Protein AF-A0A0S2ID92-F1 (afdb_monomer)

Mean predicted aligned error: 5.13 Å

Sequence (181 aa):
VETLFNGTLTVGGRDQESTGFAWWSGNARLINLSGKLLGAHVAHAGLIVFWAGAMNLFEVSHFVPEKPMYEQGLILLPHIATLGYGVGPAG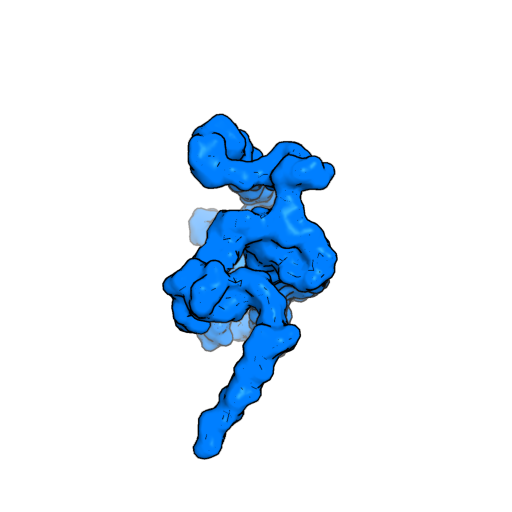EVIDTYPYFVSGVLHLISSAVLGFGGVYHSLIGPETLEESYPFFGYVWKDKNKMTNILGYHLIILGLGAWLLVLKALYYGGVYDTWAPGG

Foldseek 3Di:
DDPPPPPVPDDALQDCVRQVDHPVRRCVSLQQQLLQVLLQVLLVVLVVLQCLLVLLVVCLVQDDQVDDSVVRPDDNVVVVLQLVPQADPPGRRNDCVVSNVSSVVSNVVSVVSNVSSCCSNPPDGRACVPVPVLSGDDPPPPVNVVVVVVVVVVVVVVVVVVSVCSQPPVRHGDDPPPVPD

Solvent-accessible surface area (backbone atoms only — not comparable to full-atom values): 10193 Å² total; per-residue (Å²): 133,82,82,78,74,63,77,87,72,61,63,84,63,74,47,40,91,72,57,76,38,50,80,97,47,44,72,67,61,34,76,85,21,56,21,30,40,47,8,52,53,37,29,51,52,12,52,54,33,30,47,54,6,52,53,32,43,51,47,62,76,69,61,57,88,95,49,65,61,82,82,69,81,54,72,56,61,61,58,48,33,46,54,35,45,34,42,50,72,76,67,43,80,77,44,67,61,59,57,50,51,52,10,52,54,29,37,56,50,13,53,57,30,33,50,53,5,51,39,23,52,72,72,46,57,53,54,28,54,86,88,36,63,91,79,25,82,55,94,83,42,61,68,60,51,52,49,57,50,50,55,52,52,51,53,51,52,51,55,57,47,52,54,53,45,32,45,75,74,61,80,25,51,56,58,91,79,44,91,88,70

Nearest PDB structures (foldseek):
  7oui-assembly1_c  TM=9.925E-01  e=2.022E-20  Arabidopsis thaliana
  5xnl-assembly1_C  TM=9.963E-01  e=8.351E-20  Pisum sativum
  7yq2-assembly1_c  TM=9.985E-01  e=7.992E-19  Thermosynechococcus vestitus BP-1
  7n8o-assembly1_C  TM=9.951E-01  e=9.356E-19  Synechocystis sp. PCC 6803 substr. Kazusa
  5v2c-assembly1_c  TM=9.690E-01  e=7.992E-19  Thermostichus vulcanus

Radius of gyration: 22.88 Å; Cα contacts (8 Å, |Δi|>4): 198; chains: 1; bounding box: 59×40×58 Å

Organism: NCBI:txid51693

Structure (mmCIF, N/CA/C/O backbone):
data_AF-A0A0S2ID92-F1
#
_entry.id   AF-A0A0S2ID92-F1
#
loop_
_atom_site.group_PDB
_atom_site.id
_atom_site.type_symbol
_atom_site.label_atom_id
_atom_site.label_alt_id
_atom_site.label_comp_id
_atom_site.label_asym_id
_atom_site.label_entity_id
_atom_site.label_seq_id
_atom_site.pdbx_PDB_ins_code
_atom_site.Cartn_x
_atom_site.Cartn_y
_atom_site.Cartn_z
_atom_site.occupancy
_atom_site.B_iso_or_equiv
_atom_site.auth_seq_id
_atom_site.auth_comp_id
_atom_site.auth_asym_id
_atom_site.auth_atom_id
_atom_site.pdbx_PDB_model_num
ATOM 1 N N . VAL A 1 1 ? -39.519 -22.421 3.472 1.00 38.78 1 VAL A N 1
ATOM 2 C CA . VAL A 1 1 ? -39.077 -22.964 4.775 1.00 38.78 1 VAL A CA 1
ATOM 3 C C . VAL A 1 1 ? -38.020 -22.010 5.289 1.00 38.78 1 VAL A C 1
ATOM 5 O O . VAL A 1 1 ? -36.913 -22.023 4.771 1.00 38.78 1 VAL A O 1
ATOM 8 N N . GLU A 1 2 ? -38.403 -21.089 6.171 1.00 42.12 2 GLU A N 1
ATOM 9 C CA . GLU A 1 2 ? -37.452 -20.181 6.817 1.00 42.12 2 GLU A CA 1
ATOM 10 C C . GLU A 1 2 ? -36.562 -21.011 7.739 1.00 42.12 2 GLU A C 1
ATOM 12 O O . GLU A 1 2 ? -37.050 -21.777 8.572 1.00 42.12 2 GLU A O 1
ATOM 17 N N . THR A 1 3 ? -35.250 -20.927 7.550 1.00 46.72 3 THR A N 1
ATOM 18 C CA . THR A 1 3 ? -34.302 -21.519 8.487 1.00 46.72 3 THR A CA 1
ATOM 19 C C . THR A 1 3 ? -34.411 -20.746 9.794 1.00 46.72 3 THR A C 1
ATOM 21 O O . THR A 1 3 ? -33.975 -19.598 9.870 1.00 46.72 3 THR A O 1
ATOM 24 N N . LEU A 1 4 ? -35.012 -21.372 10.807 1.00 45.12 4 LEU A N 1
ATOM 25 C CA . LEU A 1 4 ? -34.987 -20.910 12.190 1.00 45.12 4 LEU A CA 1
ATOM 26 C C . LEU A 1 4 ? -33.521 -20.800 12.624 1.00 45.12 4 LEU A C 1
ATOM 28 O O . LEU A 1 4 ? -32.888 -21.798 12.974 1.00 45.12 4 LEU A O 1
ATOM 32 N N . PHE A 1 5 ? -32.965 -19.591 12.563 1.00 57.41 5 PHE A N 1
ATOM 33 C CA . PHE A 1 5 ? -31.714 -19.281 13.236 1.00 57.41 5 PHE A CA 1
ATOM 34 C C . PHE A 1 5 ? -31.952 -19.510 14.727 1.00 57.41 5 PHE A C 1
ATOM 36 O O . PHE A 1 5 ? -32.735 -18.812 15.367 1.00 57.41 5 PHE A O 1
ATOM 43 N N . ASN A 1 6 ? -31.333 -20.557 15.265 1.00 51.56 6 ASN A N 1
ATOM 44 C CA . ASN A 1 6 ? -31.426 -20.883 16.675 1.00 51.56 6 ASN A CA 1
ATOM 45 C C . ASN A 1 6 ? -30.761 -19.756 17.486 1.00 51.56 6 ASN A C 1
ATOM 47 O O . ASN A 1 6 ? -29.535 -19.685 17.563 1.00 51.56 6 ASN A O 1
ATOM 51 N N . GLY A 1 7 ? -31.570 -18.879 18.084 1.00 54.22 7 GLY A N 1
ATOM 52 C CA . GLY A 1 7 ? -31.125 -17.715 18.864 1.00 54.22 7 GLY A CA 1
ATOM 53 C C . GLY A 1 7 ? -30.337 -18.042 20.139 1.00 54.22 7 GLY A C 1
ATOM 54 O O . GLY A 1 7 ? -29.927 -17.136 20.848 1.00 54.22 7 GLY A O 1
ATOM 55 N N . THR A 1 8 ? -30.102 -19.321 20.449 1.00 53.97 8 THR A N 1
ATOM 56 C CA . THR A 1 8 ? -29.185 -19.737 21.527 1.00 53.97 8 THR A CA 1
ATOM 57 C C . THR A 1 8 ? -27.722 -19.844 21.076 1.00 53.97 8 THR A C 1
ATOM 59 O O . THR A 1 8 ? -26.839 -19.963 21.920 1.00 53.97 8 THR A O 1
ATOM 62 N N . LEU A 1 9 ? -27.447 -19.778 19.766 1.00 52.12 9 LEU A N 1
ATOM 63 C CA . LEU A 1 9 ? -26.095 -19.788 19.181 1.00 52.12 9 LEU A CA 1
ATOM 64 C C . LEU A 1 9 ? -25.617 -18.394 18.737 1.00 52.12 9 LEU A C 1
ATOM 66 O O . LEU A 1 9 ? -24.509 -18.266 18.210 1.00 52.12 9 LEU A O 1
ATOM 70 N N . THR A 1 10 ? -26.430 -17.348 18.909 1.00 54.62 10 THR A N 1
ATOM 71 C CA . THR A 1 10 ? -26.042 -15.988 18.530 1.00 54.62 10 THR A CA 1
ATOM 72 C C . THR A 1 10 ? -25.038 -15.440 19.538 1.00 54.62 10 THR A C 1
ATOM 74 O O . THR A 1 10 ? -25.333 -15.181 20.701 1.00 54.62 10 THR A O 1
ATOM 77 N N . VAL A 1 11 ? -23.800 -15.262 19.076 1.00 62.72 11 VAL A N 1
ATOM 78 C CA . VAL A 1 11 ? -22.819 -14.434 19.780 1.00 62.72 11 VAL A CA 1
ATOM 79 C C . VAL A 1 11 ? -23.396 -13.019 19.825 1.00 62.72 11 VAL A C 1
ATOM 81 O O . VAL A 1 11 ? -23.612 -12.419 18.768 1.00 62.72 11 VAL A O 1
ATOM 84 N N . GLY A 1 12 ? -23.674 -12.511 21.030 1.00 74.50 12 GLY A N 1
ATOM 85 C CA . GLY A 1 12 ? -24.229 -11.171 21.226 1.00 74.50 12 GLY A CA 1
ATOM 86 C C . GLY A 1 12 ? -23.424 -10.104 20.478 1.00 74.50 12 GLY A C 1
ATOM 87 O O . GLY A 1 12 ? -22.212 -10.230 20.304 1.00 74.50 12 GLY A O 1
ATOM 88 N N . GLY A 1 13 ? -24.102 -9.069 19.977 1.00 83.69 13 GLY A N 1
ATOM 89 C CA . GLY A 1 13 ? -23.459 -8.002 19.204 1.00 83.69 13 GLY A CA 1
ATOM 90 C C . GLY A 1 13 ? -23.248 -8.319 17.715 1.00 83.69 13 GLY A C 1
ATOM 91 O O . GLY A 1 13 ? -22.586 -7.551 17.016 1.00 83.69 13 GLY A O 1
ATOM 92 N N . ARG A 1 14 ? -23.798 -9.431 17.197 1.00 91.19 14 ARG A N 1
ATOM 93 C CA . ARG A 1 14 ? -23.696 -9.830 15.773 1.00 91.19 14 ARG A CA 1
ATOM 94 C C . ARG A 1 14 ? -25.035 -10.012 15.057 1.00 91.19 14 ARG A C 1
ATOM 96 O O . ARG A 1 14 ? -25.047 -10.407 13.890 1.00 91.19 14 ARG A O 1
ATOM 103 N N . ASP A 1 15 ? -26.142 -9.684 15.702 1.00 92.50 15 ASP A N 1
ATOM 104 C CA . ASP A 1 15 ? -27.487 -9.715 15.126 1.00 92.50 15 ASP A CA 1
ATOM 105 C C . ASP A 1 15 ? -28.136 -8.323 15.174 1.00 92.50 15 ASP A C 1
ATOM 107 O O . ASP A 1 15 ? -27.559 -7.360 15.692 1.00 92.50 15 ASP A O 1
ATOM 111 N N . GLN A 1 16 ? -29.291 -8.181 14.528 1.00 92.88 16 GLN A N 1
ATOM 112 C CA . GLN A 1 16 ? -29.970 -6.891 14.439 1.00 92.88 16 GLN A CA 1
ATOM 113 C C . GLN A 1 16 ? -30.647 -6.532 15.762 1.00 92.88 16 GLN A C 1
ATOM 115 O O . GLN A 1 16 ? -30.651 -5.365 16.146 1.00 92.88 16 GLN A O 1
ATOM 120 N N . GLU A 1 17 ? -31.174 -7.522 16.469 1.00 93.06 17 GLU A N 1
ATOM 121 C CA . GLU A 1 17 ? -31.902 -7.381 17.725 1.00 93.06 17 GLU A CA 1
ATOM 122 C C . GLU A 1 17 ? -31.011 -6.813 18.839 1.00 93.06 17 GLU A C 1
ATOM 124 O O . GLU A 1 17 ? -31.451 -5.953 19.600 1.00 93.06 17 GLU A O 1
ATOM 129 N N . SER A 1 18 ? -29.747 -7.236 18.908 1.00 91.75 18 SER A N 1
ATOM 130 C CA . SER A 1 18 ? -28.779 -6.781 19.913 1.00 91.75 18 SER A CA 1
ATOM 131 C C . SER A 1 18 ? -28.061 -5.481 19.550 1.00 91.75 18 SER A C 1
ATOM 133 O O . SER A 1 18 ? -27.577 -4.789 20.444 1.00 91.75 18 SER A O 1
ATOM 135 N N . THR A 1 19 ? -27.967 -5.133 18.262 1.00 92.94 19 THR A N 1
ATOM 136 C CA . THR A 1 19 ? -27.146 -3.992 17.802 1.00 92.94 19 THR A CA 1
ATOM 137 C C . THR A 1 19 ? -27.929 -2.836 17.196 1.00 92.94 19 THR A C 1
ATOM 139 O O . THR A 1 19 ? -27.390 -1.739 17.073 1.00 92.94 19 THR A O 1
ATOM 142 N N . GLY A 1 20 ? -29.170 -3.070 16.767 1.00 94.94 20 GLY A N 1
ATOM 143 C CA . GLY A 1 20 ? -29.976 -2.114 16.007 1.00 94.94 20 GLY A CA 1
ATOM 144 C C . GLY A 1 20 ? -29.595 -1.983 14.526 1.00 94.94 20 GLY A C 1
ATOM 145 O O . GLY A 1 20 ? -30.261 -1.246 13.801 1.00 94.94 20 GLY A O 1
ATOM 146 N N . PHE A 1 21 ? -28.568 -2.696 14.045 1.00 95.06 21 PHE A N 1
ATOM 147 C CA . PHE A 1 21 ? -28.118 -2.636 12.650 1.00 95.06 21 PHE A CA 1
ATOM 148 C C . PHE A 1 21 ? -28.471 -3.913 11.889 1.00 95.06 21 PHE A C 1
ATOM 150 O O . PHE A 1 21 ? -28.112 -5.016 12.305 1.00 95.06 21 PHE A O 1
ATOM 157 N N . ALA A 1 22 ? -29.135 -3.767 10.742 1.00 96.25 22 ALA A N 1
ATOM 158 C CA . ALA A 1 22 ? -29.402 -4.867 9.817 1.00 96.25 22 ALA A CA 1
ATOM 159 C C . ALA A 1 22 ? -28.110 -5.372 9.145 1.00 96.25 22 ALA A C 1
ATOM 161 O O . ALA A 1 22 ? -27.073 -4.711 9.166 1.00 96.25 22 ALA A O 1
ATOM 162 N N . TRP A 1 23 ? -28.159 -6.548 8.515 1.00 95.50 23 TRP A N 1
ATOM 163 C CA . TRP A 1 23 ? -26.969 -7.207 7.953 1.00 95.50 23 TRP A CA 1
ATOM 164 C C . TRP A 1 23 ? -26.230 -6.368 6.893 1.00 95.50 23 TRP A C 1
ATOM 166 O O . TRP A 1 23 ? -25.002 -6.359 6.869 1.00 95.50 23 TRP A O 1
ATOM 176 N N . TRP A 1 24 ? -26.954 -5.610 6.061 1.00 95.69 24 TRP A N 1
ATOM 177 C CA . TRP A 1 24 ? -26.380 -4.753 5.014 1.00 95.69 24 TRP A CA 1
ATOM 178 C C . TRP A 1 24 ? -25.644 -3.523 5.575 1.00 95.69 24 TRP A C 1
ATOM 180 O O . TRP A 1 24 ? -24.836 -2.919 4.876 1.00 95.69 24 TRP A O 1
ATOM 190 N N . SER A 1 25 ? -25.883 -3.170 6.844 1.00 97.12 25 SER A N 1
ATOM 191 C CA . SER A 1 25 ? -25.119 -2.179 7.618 1.00 97.12 25 SER A CA 1
ATOM 192 C C . SER A 1 25 ? -24.310 -2.838 8.742 1.00 97.12 25 SER A C 1
ATOM 194 O O . SER A 1 25 ? -23.932 -2.185 9.712 1.00 97.12 25 SER A O 1
ATOM 196 N N . GLY A 1 26 ? -23.993 -4.131 8.611 1.00 96.25 26 GLY A N 1
ATOM 197 C CA . GLY A 1 26 ? -23.369 -4.931 9.667 1.00 96.25 26 GLY A CA 1
ATOM 198 C C . GLY A 1 26 ? -22.03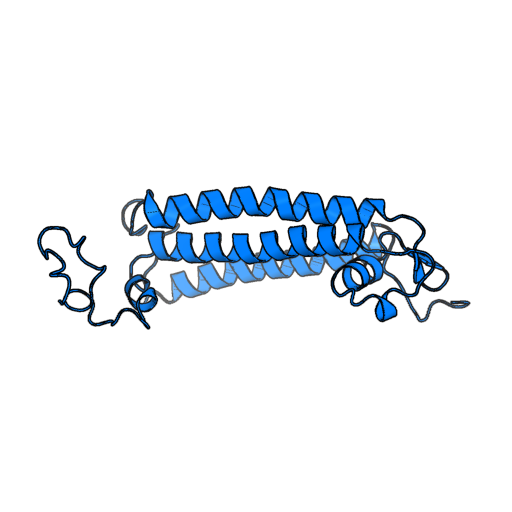8 -4.378 10.187 1.00 96.25 26 GLY A C 1
ATOM 199 O O . GLY A 1 26 ? -21.744 -4.528 11.368 1.00 96.25 26 GLY A O 1
ATOM 200 N N . ASN A 1 27 ? -21.267 -3.664 9.361 1.00 97.62 27 ASN A N 1
ATOM 201 C CA . ASN A 1 27 ? -20.014 -3.036 9.800 1.00 97.62 27 ASN A CA 1
ATOM 202 C C . ASN A 1 27 ? -20.231 -1.900 10.816 1.00 97.62 27 ASN A C 1
ATOM 204 O O . ASN A 1 27 ? -19.334 -1.623 11.609 1.00 97.62 27 ASN A O 1
ATOM 208 N N . ALA A 1 28 ? -21.418 -1.284 10.867 1.00 97.31 28 ALA A N 1
ATOM 209 C CA . ALA A 1 28 ? -21.747 -0.282 11.885 1.00 97.31 28 ALA A CA 1
ATOM 210 C C . ALA A 1 28 ? -21.761 -0.873 13.308 1.00 97.31 28 ALA A C 1
ATOM 212 O O . ALA A 1 28 ? -21.548 -0.158 14.286 1.00 97.31 28 ALA A O 1
ATOM 213 N N . ARG A 1 29 ? -21.902 -2.198 13.439 1.00 97.25 29 ARG A N 1
ATOM 214 C CA . ARG A 1 29 ? -21.788 -2.913 14.721 1.00 97.25 29 ARG A CA 1
ATOM 215 C C . ARG A 1 29 ? -20.378 -2.828 15.322 1.00 97.25 29 ARG A C 1
ATOM 217 O O . ARG A 1 29 ? -20.213 -3.041 16.516 1.00 97.25 29 ARG A O 1
ATOM 224 N N . LEU A 1 30 ? -19.364 -2.490 14.518 1.00 96.88 30 LEU A N 1
ATOM 225 C CA . LEU A 1 30 ? -17.964 -2.406 14.944 1.00 96.88 30 LEU A CA 1
ATOM 226 C C . LEU A 1 30 ? -17.574 -1.048 15.543 1.00 96.88 30 LEU A C 1
ATOM 228 O O . LEU A 1 30 ? -16.448 -0.916 16.014 1.00 96.88 30 LEU A O 1
ATOM 232 N N . ILE A 1 31 ? -18.465 -0.045 15.541 1.00 96.88 31 ILE A N 1
ATOM 233 C CA . ILE A 1 31 ? -18.134 1.335 15.948 1.00 96.88 31 ILE A CA 1
ATOM 234 C C . ILE A 1 31 ? -17.458 1.380 17.325 1.00 96.88 31 ILE A C 1
ATOM 236 O O . ILE A 1 31 ? -16.486 2.106 17.491 1.00 96.88 31 ILE A O 1
ATOM 240 N N . ASN A 1 32 ? -17.927 0.589 18.293 1.00 96.19 32 ASN A N 1
ATOM 241 C CA . ASN A 1 32 ? -17.374 0.570 19.653 1.00 96.19 32 ASN A CA 1
ATOM 242 C C . ASN A 1 32 ? -16.535 -0.685 19.957 1.00 96.19 32 ASN A C 1
ATOM 244 O O . ASN A 1 32 ? -16.284 -0.981 21.119 1.00 96.19 32 ASN A O 1
ATOM 248 N N . LEU A 1 33 ? -16.114 -1.433 18.931 1.00 96.69 33 LEU A N 1
ATOM 249 C CA . LEU A 1 33 ? -15.287 -2.637 19.065 1.00 96.69 33 LEU A CA 1
ATOM 250 C C . LEU A 1 33 ? -13.901 -2.361 18.478 1.00 96.69 33 LEU A C 1
ATOM 252 O O . LEU A 1 33 ? -13.581 -2.804 17.373 1.00 96.69 33 LEU A O 1
ATOM 256 N N . SER A 1 34 ? -13.093 -1.577 19.197 1.00 97.44 34 SER A N 1
ATOM 257 C CA . SER A 1 34 ? -11.819 -1.033 18.705 1.00 97.44 34 SER A CA 1
ATOM 258 C C . SER A 1 34 ? -10.834 -2.105 18.224 1.00 97.44 34 SER A C 1
ATOM 260 O O . SER A 1 34 ? -10.155 -1.889 17.219 1.00 97.44 34 SER A O 1
ATOM 262 N N . GLY A 1 35 ? -10.802 -3.283 18.854 1.00 97.31 35 GLY A N 1
ATOM 263 C CA . GLY A 1 35 ? -9.954 -4.407 18.446 1.00 97.31 35 GLY A CA 1
ATOM 264 C C . GLY A 1 35 ? -10.429 -5.073 17.153 1.00 97.31 35 GLY A C 1
ATOM 265 O O . GLY A 1 35 ? -9.642 -5.265 16.223 1.00 97.31 35 GLY A O 1
ATOM 266 N N . LYS A 1 36 ? -11.736 -5.339 17.029 1.00 97.50 36 LYS A N 1
ATOM 267 C CA . LYS A 1 36 ? -12.298 -5.899 15.786 1.00 97.50 36 LYS A CA 1
ATOM 268 C C . LYS A 1 36 ? -12.230 -4.916 14.626 1.00 97.50 36 LYS A C 1
ATOM 270 O O . LYS A 1 36 ? -11.954 -5.324 13.496 1.00 97.50 36 LYS A O 1
ATOM 275 N N . LEU A 1 37 ? -12.468 -3.634 14.903 1.00 98.12 37 LEU A N 1
ATOM 276 C CA . LEU A 1 37 ? -12.383 -2.568 13.916 1.00 98.12 37 LEU A CA 1
ATOM 277 C C . LEU A 1 37 ? -10.939 -2.380 13.440 1.00 98.12 37 LEU A C 1
ATOM 279 O O . LEU A 1 37 ? -10.729 -2.231 12.239 1.00 98.12 37 LEU A O 1
ATOM 283 N N . LEU A 1 38 ? -9.945 -2.465 14.333 1.00 98.31 38 LEU A N 1
ATOM 284 C CA . LEU A 1 38 ? -8.530 -2.532 13.952 1.00 98.31 38 LEU A CA 1
ATOM 285 C C . LEU A 1 38 ? -8.278 -3.705 12.997 1.00 98.31 38 LEU A C 1
ATOM 287 O O . LEU A 1 38 ? -7.710 -3.502 11.926 1.00 98.31 38 LEU A O 1
ATOM 291 N N . GLY A 1 39 ? -8.750 -4.908 13.340 1.00 98.31 39 GLY A N 1
ATOM 292 C CA . GLY A 1 39 ? -8.616 -6.083 12.476 1.00 98.31 39 GLY A CA 1
ATOM 293 C C . GLY A 1 39 ? -9.220 -5.878 11.086 1.00 98.31 39 GLY A C 1
ATOM 294 O O . GLY A 1 39 ? -8.566 -6.169 10.086 1.00 98.31 39 GLY A O 1
ATOM 295 N N . ALA A 1 40 ? -10.412 -5.278 11.006 1.00 98.50 40 ALA A N 1
ATOM 296 C CA . ALA A 1 40 ? -11.060 -4.964 9.734 1.00 98.50 40 ALA A CA 1
ATOM 297 C C . ALA A 1 40 ? -10.225 -3.993 8.876 1.00 98.50 40 ALA A C 1
ATOM 299 O O . ALA A 1 40 ? -10.047 -4.230 7.682 1.00 98.50 40 ALA A O 1
ATOM 300 N N . HIS A 1 41 ? -9.664 -2.936 9.475 1.00 98.75 41 HIS A N 1
ATOM 301 C CA . HIS A 1 41 ? -8.809 -1.980 8.761 1.00 98.75 41 HIS A CA 1
ATOM 302 C C . HIS A 1 41 ? -7.498 -2.615 8.286 1.00 98.75 41 HIS A C 1
ATOM 304 O O . HIS A 1 41 ? -7.091 -2.401 7.145 1.00 98.75 41 HIS A O 1
ATOM 310 N N . VAL A 1 42 ? -6.850 -3.420 9.132 1.00 98.75 42 VAL A N 1
ATOM 311 C CA . VAL A 1 42 ? -5.584 -4.087 8.792 1.00 98.75 42 VAL A CA 1
ATOM 312 C C . VAL A 1 42 ? -5.801 -5.156 7.714 1.00 98.75 42 VAL A C 1
ATOM 314 O O . VAL A 1 42 ? -5.026 -5.224 6.762 1.00 98.75 42 VAL A O 1
ATOM 317 N N . ALA A 1 43 ? -6.888 -5.931 7.791 1.00 98.62 43 ALA A N 1
ATOM 318 C CA . ALA A 1 43 ? -7.262 -6.886 6.747 1.00 98.62 43 ALA A CA 1
ATOM 319 C C . ALA A 1 43 ? -7.552 -6.178 5.415 1.00 98.62 43 ALA A C 1
ATOM 321 O O . ALA A 1 43 ? -7.086 -6.619 4.366 1.00 98.62 43 ALA A O 1
ATOM 322 N N . HIS A 1 44 ? -8.268 -5.051 5.452 1.00 98.81 44 HIS A N 1
ATOM 323 C CA . HIS A 1 44 ? -8.543 -4.250 4.261 1.00 98.81 44 HIS A CA 1
ATOM 324 C C . HIS A 1 44 ? -7.262 -3.671 3.642 1.00 98.81 44 HIS A C 1
ATOM 326 O O . HIS A 1 44 ? -7.083 -3.743 2.428 1.00 98.81 44 HIS A O 1
ATOM 332 N N . ALA A 1 45 ? -6.326 -3.173 4.457 1.00 98.75 45 ALA A N 1
ATOM 333 C CA . ALA A 1 45 ? -5.001 -2.780 3.978 1.00 98.75 45 ALA A CA 1
ATOM 334 C C . ALA A 1 45 ? -4.261 -3.966 3.330 1.00 98.75 45 ALA A C 1
ATOM 336 O O . ALA A 1 45 ? -3.652 -3.810 2.273 1.00 98.75 45 ALA A O 1
ATOM 337 N N . GLY A 1 46 ? -4.387 -5.166 3.907 1.00 98.69 46 GLY A N 1
ATOM 338 C CA . GLY A 1 46 ? -3.904 -6.408 3.307 1.00 98.69 46 GLY A CA 1
ATOM 339 C C . GLY A 1 46 ? -4.477 -6.664 1.912 1.00 98.69 46 GLY A C 1
ATOM 340 O O . GLY A 1 46 ? -3.714 -6.994 1.012 1.00 98.69 46 GLY A O 1
ATOM 341 N N . LEU A 1 47 ? -5.777 -6.440 1.688 1.00 98.81 47 LEU A N 1
ATOM 342 C CA . LEU A 1 47 ? -6.402 -6.585 0.363 1.00 98.81 47 LEU A CA 1
ATOM 343 C C . LEU A 1 47 ? -5.850 -5.590 -0.666 1.00 98.81 47 LEU A C 1
ATOM 345 O O . LEU A 1 47 ? -5.607 -5.975 -1.808 1.00 98.81 47 LEU A O 1
ATOM 349 N N . ILE A 1 48 ? -5.615 -4.335 -0.270 1.00 98.81 48 ILE A N 1
ATOM 350 C CA . ILE A 1 48 ? -5.021 -3.312 -1.150 1.00 98.81 48 ILE A CA 1
ATOM 351 C C . ILE A 1 48 ? -3.613 -3.741 -1.578 1.00 98.81 48 ILE A C 1
ATOM 353 O O . ILE A 1 48 ? -3.283 -3.731 -2.764 1.00 98.81 48 ILE A O 1
ATOM 357 N N . VAL A 1 49 ? -2.787 -4.154 -0.615 1.00 98.81 49 VAL A N 1
ATOM 358 C CA . VAL A 1 49 ? -1.400 -4.569 -0.867 1.00 98.81 49 VAL A CA 1
ATOM 359 C C . VAL A 1 49 ? -1.346 -5.891 -1.645 1.00 98.81 49 VAL A C 1
ATOM 361 O O . VAL A 1 49 ? -0.495 -6.053 -2.520 1.00 98.81 49 VAL A O 1
ATOM 364 N N . PHE A 1 50 ? -2.283 -6.810 -1.392 1.00 98.81 50 PHE A N 1
ATOM 365 C CA . PHE A 1 50 ? -2.446 -8.042 -2.166 1.00 98.81 50 PHE A CA 1
ATOM 366 C C . PHE A 1 50 ? -2.763 -7.728 -3.625 1.00 98.81 50 PHE A C 1
ATOM 368 O O . PHE A 1 50 ? -2.102 -8.258 -4.514 1.00 98.81 50 PHE A O 1
ATOM 375 N N . TRP A 1 51 ? -3.731 -6.840 -3.873 1.00 98.81 51 TRP A N 1
ATOM 376 C CA . TRP A 1 51 ? -4.079 -6.414 -5.225 1.00 98.81 51 TRP A CA 1
ATOM 377 C C . TRP A 1 51 ? -2.880 -5.779 -5.931 1.00 98.81 51 TRP A C 1
ATOM 379 O O . TRP A 1 51 ? -2.573 -6.175 -7.051 1.00 98.81 51 TRP A O 1
ATOM 389 N N . ALA A 1 52 ? -2.150 -4.878 -5.264 1.00 98.81 52 ALA A N 1
ATOM 390 C CA . ALA A 1 52 ? -0.962 -4.249 -5.839 1.00 98.81 52 ALA A CA 1
ATOM 391 C C . ALA A 1 52 ? 0.101 -5.286 -6.243 1.00 98.81 52 ALA A C 1
ATOM 393 O O . ALA A 1 52 ? 0.652 -5.204 -7.336 1.00 98.81 52 ALA A O 1
ATOM 394 N N . GLY A 1 53 ? 0.361 -6.292 -5.402 1.00 98.75 53 GLY A N 1
ATOM 395 C CA . GLY A 1 53 ? 1.313 -7.362 -5.711 1.00 98.75 53 GLY A CA 1
ATOM 396 C C . GLY A 1 53 ? 0.833 -8.304 -6.817 1.00 98.75 53 GLY A C 1
ATOM 397 O O . GLY A 1 53 ? 1.553 -8.539 -7.787 1.00 98.75 53 GLY A O 1
ATOM 398 N N . ALA A 1 54 ? -0.389 -8.823 -6.695 1.00 98.81 54 ALA A N 1
ATOM 399 C CA . ALA A 1 54 ? -0.958 -9.788 -7.633 1.00 98.81 54 ALA A CA 1
ATOM 400 C C . ALA A 1 54 ? -1.182 -9.180 -9.023 1.00 98.81 54 ALA A C 1
ATOM 402 O O . ALA A 1 54 ? -0.797 -9.787 -10.021 1.00 98.81 54 ALA A O 1
ATOM 403 N N . MET A 1 55 ? -1.752 -7.974 -9.093 1.00 98.88 55 MET A N 1
ATOM 404 C CA . MET A 1 55 ? -1.981 -7.274 -10.355 1.00 98.88 55 MET A CA 1
ATOM 405 C C . MET A 1 55 ? -0.655 -6.871 -11.011 1.00 98.88 55 MET A C 1
ATOM 407 O O . MET A 1 55 ? -0.520 -6.998 -12.222 1.00 98.88 55 MET A O 1
ATOM 411 N N . ASN A 1 56 ? 0.358 -6.474 -10.232 1.00 98.81 56 ASN A N 1
ATOM 412 C CA . ASN A 1 56 ? 1.676 -6.157 -10.785 1.00 98.81 56 ASN A CA 1
ATOM 413 C C . ASN A 1 56 ? 2.342 -7.405 -11.388 1.00 98.81 56 ASN A C 1
ATOM 415 O O . ASN A 1 56 ? 2.815 -7.367 -12.517 1.00 98.81 56 ASN A O 1
ATOM 419 N N . LEU A 1 57 ? 2.325 -8.546 -10.689 1.00 98.81 57 LEU A N 1
ATOM 420 C CA . LEU A 1 57 ? 2.848 -9.801 -11.247 1.00 98.81 57 LEU A CA 1
ATOM 421 C C . LEU A 1 57 ? 2.048 -10.276 -12.468 1.00 98.81 57 LEU A C 1
ATOM 423 O O . LEU A 1 57 ? 2.638 -10.795 -13.417 1.00 98.81 57 LEU A O 1
ATOM 427 N N . PHE A 1 58 ? 0.729 -10.066 -12.471 1.00 98.81 58 PHE A N 1
ATOM 428 C CA . PHE A 1 58 ? -0.104 -10.306 -13.645 1.00 98.81 58 PHE A CA 1
ATOM 429 C C . PHE A 1 58 ? 0.364 -9.460 -14.835 1.00 98.81 58 PHE A C 1
ATOM 431 O O . PHE A 1 58 ? 0.616 -10.023 -15.899 1.00 98.81 58 PHE A O 1
ATOM 438 N N . GLU A 1 59 ? 0.555 -8.152 -14.655 1.00 98.75 59 GLU A N 1
ATOM 439 C CA . GLU A 1 59 ? 1.073 -7.270 -15.706 1.00 98.75 59 GLU A CA 1
ATOM 440 C C . GLU A 1 59 ? 2.462 -7.707 -16.187 1.00 98.75 59 GLU A C 1
ATOM 442 O O . GLU A 1 59 ? 2.657 -7.848 -17.390 1.00 98.75 59 GLU A O 1
ATOM 447 N N . VAL A 1 60 ? 3.396 -8.025 -15.279 1.00 98.50 60 VAL A N 1
ATOM 448 C CA . VAL A 1 60 ? 4.734 -8.537 -15.639 1.00 98.50 60 VAL A CA 1
ATOM 449 C C . VAL A 1 60 ? 4.639 -9.805 -16.494 1.00 98.50 60 VAL A C 1
ATOM 451 O O . VAL A 1 60 ? 5.351 -9.926 -17.484 1.00 98.50 60 VAL A O 1
ATOM 454 N N . SER A 1 61 ? 3.754 -10.744 -16.145 1.00 98.38 61 SER A N 1
ATOM 455 C CA . SER A 1 61 ? 3.587 -11.999 -16.899 1.00 98.38 61 SER A CA 1
ATOM 456 C C . SER A 1 61 ? 2.951 -11.843 -18.284 1.00 98.38 61 SER A C 1
ATOM 458 O O . SER A 1 61 ? 3.119 -12.729 -19.119 1.00 98.38 61 SER A O 1
ATOM 460 N N . HIS A 1 62 ? 2.232 -10.746 -18.532 1.00 98.44 62 HIS A N 1
ATOM 461 C CA . HIS A 1 62 ? 1.588 -10.457 -19.819 1.00 98.44 62 HIS A CA 1
ATOM 462 C C . HIS A 1 62 ? 2.329 -9.378 -20.618 1.00 98.44 62 HIS A C 1
ATOM 464 O O . HIS A 1 62 ? 1.903 -9.035 -21.720 1.00 98.44 62 HIS A O 1
ATOM 470 N N . PHE A 1 63 ? 3.421 -8.839 -20.072 1.00 98.44 63 PHE A N 1
ATOM 471 C CA . PHE A 1 63 ? 4.177 -7.769 -20.694 1.00 98.44 63 PHE A CA 1
ATOM 472 C C . PHE A 1 63 ? 4.961 -8.270 -21.912 1.00 98.44 63 PHE A C 1
ATOM 474 O O . PHE A 1 63 ? 5.734 -9.224 -21.832 1.00 98.44 63 PHE A O 1
ATOM 481 N N . VAL A 1 64 ? 4.774 -7.582 -23.034 1.00 97.88 64 VAL A N 1
ATOM 482 C CA . VAL A 1 64 ? 5.494 -7.769 -24.295 1.00 97.88 64 VAL A CA 1
ATOM 483 C C . VAL A 1 64 ? 6.412 -6.555 -24.496 1.00 97.88 64 VAL A C 1
ATOM 485 O O . VAL A 1 64 ? 5.897 -5.468 -24.782 1.00 97.88 64 VAL A O 1
ATOM 488 N N . PRO A 1 65 ? 7.744 -6.698 -24.336 1.00 92.81 65 PRO A N 1
ATOM 489 C CA . PRO A 1 65 ? 8.689 -5.578 -24.397 1.00 92.81 65 PRO A CA 1
ATOM 490 C C . PRO A 1 65 ? 8.714 -4.841 -25.738 1.00 92.81 65 PRO A C 1
ATOM 492 O O . PRO A 1 65 ? 9.002 -3.650 -25.780 1.00 92.81 65 PRO A O 1
ATOM 495 N N . GLU A 1 66 ? 8.378 -5.521 -26.835 1.00 94.12 66 GLU A N 1
ATOM 496 C CA . GLU A 1 66 ? 8.387 -4.949 -28.185 1.00 94.12 66 GLU A CA 1
ATOM 497 C C . GLU A 1 66 ? 7.206 -4.000 -28.450 1.00 94.12 66 GLU A C 1
ATOM 499 O O . GLU A 1 66 ? 7.136 -3.384 -29.515 1.00 94.12 66 GLU A O 1
ATOM 504 N N . LYS A 1 67 ? 6.254 -3.893 -27.513 1.00 96.69 67 LYS A N 1
ATOM 505 C CA . LYS A 1 67 ? 5.079 -3.022 -27.623 1.00 96.69 67 LYS A CA 1
ATOM 506 C C . LYS A 1 67 ? 5.117 -1.904 -26.582 1.00 96.69 67 LYS A C 1
ATOM 508 O O . LYS A 1 67 ? 5.499 -2.148 -25.437 1.00 96.69 67 LYS A O 1
ATOM 513 N N . PRO A 1 68 ? 4.617 -0.698 -26.904 1.00 96.81 68 PRO A N 1
ATOM 514 C CA . PRO A 1 68 ? 4.435 0.345 -25.901 1.00 96.81 68 PRO A CA 1
ATOM 515 C C . PRO A 1 68 ? 3.532 -0.121 -24.747 1.00 96.81 68 PRO A C 1
ATOM 517 O O . PRO A 1 68 ? 2.553 -0.839 -24.961 1.00 96.81 68 PRO A O 1
ATOM 520 N N . MET A 1 69 ? 3.825 0.307 -23.513 1.00 97.69 69 MET A N 1
ATOM 521 C CA . MET A 1 69 ? 3.051 -0.106 -22.328 1.00 97.69 69 MET A CA 1
ATOM 522 C C . MET A 1 69 ? 1.560 0.260 -22.426 1.00 97.69 69 MET A C 1
ATOM 524 O O . MET A 1 69 ? 0.697 -0.507 -22.000 1.00 97.69 69 MET A O 1
ATOM 528 N N . TYR A 1 70 ? 1.246 1.422 -23.007 1.00 97.12 70 TYR A N 1
ATOM 529 C CA . TYR A 1 70 ? -0.125 1.931 -23.097 1.00 97.12 70 TYR A CA 1
ATOM 530 C C . TYR A 1 70 ? -1.024 1.124 -24.050 1.00 97.12 70 TYR A C 1
ATOM 532 O O . TYR A 1 70 ? -2.244 1.236 -23.966 1.00 97.12 70 TYR A O 1
ATOM 540 N N . GLU A 1 71 ? -0.460 0.287 -24.927 1.00 98.25 71 GLU A N 1
ATOM 541 C CA . GLU A 1 71 ? -1.230 -0.584 -25.831 1.00 98.25 71 GLU A CA 1
ATOM 542 C C . GLU A 1 71 ? -1.601 -1.932 -25.195 1.00 98.25 71 GLU A C 1
ATOM 544 O O . GLU A 1 71 ? -2.338 -2.721 -25.785 1.00 98.25 71 GLU A O 1
ATOM 549 N N . GLN A 1 72 ? -1.084 -2.217 -23.998 1.00 98.12 72 GLN A N 1
ATOM 550 C CA . GLN A 1 72 ? -1.162 -3.535 -23.361 1.00 98.12 72 GLN A CA 1
ATOM 551 C C . GLN A 1 72 ? -2.115 -3.570 -22.155 1.00 98.12 72 GLN A C 1
ATOM 553 O O . GLN A 1 72 ? -2.219 -4.589 -21.478 1.00 98.12 72 GLN A O 1
ATOM 558 N N . GLY A 1 73 ? -2.824 -2.467 -21.880 1.00 97.88 73 GLY A N 1
ATOM 559 C CA . GLY A 1 73 ? -3.758 -2.373 -20.752 1.00 97.88 73 GLY A CA 1
ATOM 560 C C . GLY A 1 73 ? -3.075 -2.361 -19.380 1.00 97.88 73 GLY A C 1
ATOM 561 O O . GLY A 1 73 ? -3.684 -2.767 -18.394 1.00 97.88 73 GLY A O 1
ATOM 562 N N . LEU A 1 74 ? -1.816 -1.920 -19.324 1.00 98.38 74 LEU A N 1
ATOM 563 C CA . LEU A 1 74 ? -1.013 -1.875 -18.102 1.00 98.38 74 LEU A CA 1
ATOM 564 C C . LEU A 1 74 ? -1.304 -0.588 -17.338 1.00 98.38 74 LEU A C 1
ATOM 566 O O . LEU A 1 74 ? -1.282 0.501 -17.919 1.00 98.38 74 LEU A O 1
ATOM 570 N N . ILE A 1 75 ? -1.530 -0.703 -16.035 1.00 98.44 75 ILE A N 1
ATOM 571 C CA . ILE A 1 75 ? -1.753 0.445 -15.156 1.00 98.44 75 ILE A CA 1
ATOM 572 C C . ILE A 1 75 ? -0.717 0.526 -14.041 1.00 98.44 75 ILE A C 1
ATOM 574 O O . ILE A 1 75 ? -0.434 1.631 -13.594 1.00 98.44 75 ILE A O 1
ATOM 578 N N . LEU A 1 76 ? -0.105 -0.577 -13.605 1.00 98.69 76 LEU A N 1
ATOM 579 C CA . LEU A 1 76 ? 0.883 -0.570 -12.522 1.00 98.69 76 LEU A CA 1
ATOM 580 C C . LEU A 1 76 ? 2.314 -0.408 -13.031 1.00 98.69 76 LEU A C 1
ATOM 582 O O . LEU A 1 76 ? 3.053 0.412 -12.478 1.00 98.69 76 LEU A O 1
ATOM 586 N N . LEU A 1 77 ? 2.704 -1.106 -14.100 1.00 98.50 77 LEU A N 1
ATOM 587 C CA . LEU A 1 77 ? 4.050 -0.972 -14.673 1.00 98.50 77 LEU A CA 1
ATOM 588 C C . LEU A 1 77 ? 4.396 0.474 -15.062 1.00 98.50 77 LEU A C 1
ATOM 590 O O . LEU A 1 77 ? 5.486 0.917 -14.690 1.00 98.50 77 LEU A O 1
ATOM 594 N N . PRO A 1 78 ? 3.490 1.269 -15.674 1.00 98.44 78 PRO A N 1
ATOM 595 C CA . PRO A 1 78 ? 3.760 2.682 -15.939 1.00 98.44 78 PRO A CA 1
ATOM 596 C C . PRO A 1 78 ? 4.064 3.511 -14.679 1.00 98.44 78 PRO A C 1
ATOM 598 O O . PRO A 1 78 ? 4.906 4.410 -14.722 1.00 98.44 78 PRO A O 1
ATOM 601 N N . HIS A 1 79 ? 3.437 3.208 -13.534 1.00 98.69 79 HIS A N 1
ATOM 602 C CA . HIS A 1 79 ? 3.734 3.909 -12.278 1.00 98.69 79 HIS A CA 1
ATOM 603 C C . HIS A 1 79 ? 5.144 3.583 -11.776 1.00 98.69 79 HIS A C 1
ATOM 605 O O . HIS A 1 79 ? 5.858 4.478 -11.325 1.00 98.69 79 HIS A O 1
ATOM 611 N N . ILE A 1 80 ? 5.574 2.322 -11.882 1.00 98.44 80 ILE A N 1
ATOM 612 C CA . ILE A 1 80 ? 6.923 1.912 -11.466 1.00 98.44 80 ILE A CA 1
ATOM 613 C C . ILE A 1 80 ? 7.980 2.485 -12.423 1.00 98.44 80 ILE A C 1
ATOM 615 O O . ILE A 1 80 ? 9.004 2.999 -11.970 1.00 98.44 80 ILE A O 1
ATOM 619 N N . ALA A 1 81 ? 7.701 2.479 -13.728 1.00 98.12 81 ALA A N 1
ATOM 620 C CA . ALA A 1 81 ? 8.537 3.100 -14.752 1.00 98.12 81 ALA A CA 1
ATOM 621 C C . ALA A 1 81 ? 8.708 4.611 -14.526 1.00 98.12 81 ALA A C 1
ATOM 623 O O . ALA A 1 81 ? 9.817 5.128 -14.625 1.00 98.12 81 ALA A O 1
ATOM 624 N N . THR A 1 82 ? 7.646 5.319 -14.120 1.00 98.44 82 THR A N 1
ATOM 625 C CA . THR A 1 82 ? 7.710 6.759 -13.797 1.00 98.44 82 THR A CA 1
ATOM 626 C C . THR A 1 82 ? 8.683 7.046 -12.647 1.00 98.44 82 THR A C 1
ATOM 628 O O . THR A 1 82 ? 9.375 8.064 -12.641 1.00 98.44 82 THR A O 1
ATOM 631 N N . LEU A 1 83 ? 8.822 6.116 -11.698 1.00 98.38 83 LEU A N 1
ATOM 632 C CA . LEU A 1 83 ? 9.822 6.197 -10.627 1.00 98.38 83 LEU A CA 1
ATOM 633 C C . LEU A 1 83 ? 11.258 5.907 -11.111 1.00 98.38 83 LEU A C 1
ATOM 635 O O . LEU A 1 83 ? 12.180 5.894 -10.295 1.00 98.38 83 LEU A O 1
ATOM 639 N N . GLY A 1 84 ? 11.473 5.684 -12.409 1.00 97.44 84 GLY A N 1
ATOM 640 C CA . GLY A 1 84 ? 12.782 5.435 -13.017 1.00 97.44 84 GLY A CA 1
ATOM 641 C C . GLY A 1 84 ? 13.299 4.009 -12.826 1.00 97.44 84 GLY A C 1
ATOM 642 O O . GLY A 1 84 ? 14.498 3.775 -12.938 1.00 97.44 84 GLY A O 1
ATOM 643 N N . TYR A 1 85 ? 12.437 3.051 -12.483 1.00 98.19 85 TYR A N 1
ATOM 644 C CA . TYR A 1 85 ? 12.824 1.645 -12.384 1.00 98.19 85 TYR A CA 1
ATOM 645 C C . TYR A 1 85 ? 12.592 0.936 -13.715 1.00 98.19 85 TYR A C 1
ATOM 647 O O . TYR A 1 85 ? 11.494 0.997 -14.251 1.00 98.19 85 TYR A O 1
ATOM 655 N N . GLY A 1 86 ? 13.611 0.233 -14.213 1.00 96.50 86 GLY A N 1
ATOM 656 C CA . GLY A 1 86 ? 13.486 -0.634 -15.388 1.00 96.50 86 GLY A CA 1
ATOM 657 C C . GLY A 1 86 ? 13.378 0.086 -16.734 1.00 96.50 86 GLY A C 1
ATOM 658 O O . GLY A 1 86 ? 13.223 -0.584 -17.753 1.00 96.50 86 GLY A O 1
ATOM 659 N N . VAL A 1 87 ? 13.481 1.421 -16.753 1.00 96.81 87 VAL A N 1
ATOM 660 C CA . VAL A 1 87 ? 13.406 2.244 -17.968 1.00 96.81 87 VAL A CA 1
ATOM 661 C C . VAL A 1 87 ? 14.699 3.003 -18.250 1.00 96.81 87 VAL A C 1
ATOM 663 O O . VAL A 1 87 ? 15.390 3.442 -17.330 1.00 96.81 87 VAL A O 1
ATOM 666 N N . GLY A 1 88 ? 15.014 3.141 -19.535 1.00 93.31 88 GLY A N 1
ATOM 667 C CA . GLY A 1 88 ? 16.137 3.903 -20.071 1.00 93.31 88 GLY A CA 1
ATOM 668 C C . GLY A 1 88 ? 15.700 5.166 -20.832 1.00 93.31 88 GLY A C 1
ATOM 669 O O . GLY A 1 88 ? 14.591 5.670 -20.613 1.00 93.31 88 GLY A O 1
ATOM 670 N N . PRO A 1 89 ? 16.566 5.691 -21.723 1.00 94.12 89 PRO A N 1
ATOM 671 C CA . PRO A 1 89 ? 16.252 6.838 -22.580 1.00 94.12 89 PRO A CA 1
ATOM 672 C C . PRO A 1 89 ? 14.944 6.649 -23.357 1.00 94.12 89 PRO A C 1
ATOM 674 O O . PRO A 1 89 ? 14.597 5.522 -23.718 1.00 94.12 89 PRO A O 1
ATOM 677 N N . ALA A 1 90 ? 14.199 7.734 -23.589 1.00 91.62 90 ALA A N 1
ATOM 678 C CA . ALA A 1 90 ? 12.894 7.714 -24.259 1.00 91.62 90 ALA A CA 1
ATOM 679 C C . ALA A 1 90 ? 11.831 6.766 -23.645 1.00 91.62 90 ALA A C 1
ATOM 681 O O . ALA A 1 90 ? 10.790 6.528 -24.257 1.00 91.62 90 ALA A O 1
ATOM 682 N N . GLY A 1 91 ? 12.054 6.248 -22.430 1.00 92.62 91 GLY A N 1
ATOM 683 C CA . GLY A 1 91 ? 11.115 5.362 -21.736 1.00 92.62 91 GLY A CA 1
ATOM 684 C C . GLY A 1 91 ? 11.162 3.902 -22.196 1.00 92.62 91 GLY A C 1
ATOM 685 O O . GLY A 1 91 ? 10.239 3.145 -21.894 1.00 92.62 91 GLY A O 1
ATOM 686 N N . GLU A 1 92 ? 12.212 3.491 -22.914 1.00 94.00 92 GLU A N 1
ATOM 687 C CA . GLU A 1 92 ? 12.416 2.090 -23.299 1.00 94.00 92 GLU A CA 1
ATOM 688 C C . GLU A 1 92 ? 12.583 1.206 -22.057 1.00 94.00 92 GLU A C 1
ATOM 690 O O . GLU A 1 92 ? 13.328 1.546 -21.137 1.00 94.00 92 GLU A O 1
ATOM 695 N N . VAL A 1 93 ? 11.906 0.055 -22.022 1.00 97.00 93 VAL A N 1
ATOM 696 C CA . VAL A 1 93 ? 12.060 -0.910 -20.928 1.00 97.00 93 VAL A CA 1
ATOM 697 C C . VAL A 1 93 ? 13.329 -1.724 -21.141 1.00 97.00 93 VAL A C 1
ATOM 699 O O . VAL A 1 93 ? 13.403 -2.531 -22.062 1.00 97.00 93 VAL A O 1
ATOM 702 N N . ILE A 1 94 ? 14.303 -1.541 -20.253 1.00 96.75 94 ILE A N 1
ATOM 703 C CA . ILE A 1 94 ? 15.624 -2.183 -20.330 1.00 96.75 94 ILE A CA 1
ATOM 704 C C . ILE A 1 94 ? 15.798 -3.330 -19.328 1.00 96.75 94 ILE A C 1
ATOM 706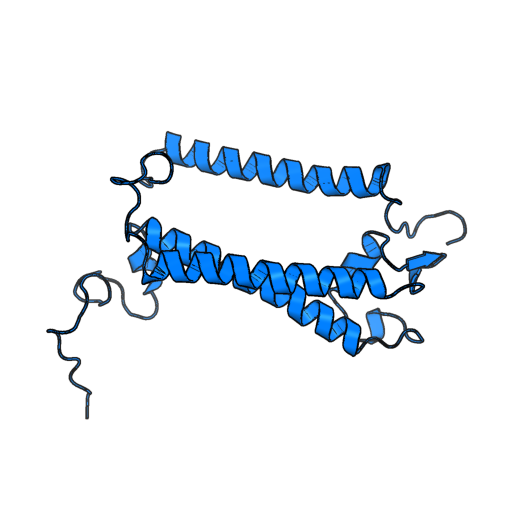 O O . ILE A 1 94 ? 16.660 -4.185 -19.516 1.00 96.75 94 ILE A O 1
ATOM 710 N N . ASP A 1 95 ? 14.998 -3.355 -18.258 1.00 97.44 95 ASP A N 1
ATOM 711 C CA . ASP A 1 95 ? 15.039 -4.401 -17.235 1.00 97.44 95 ASP A CA 1
ATOM 712 C C . ASP A 1 95 ? 13.670 -4.555 -16.557 1.00 97.44 95 ASP A C 1
ATOM 714 O O . ASP A 1 95 ? 13.134 -3.612 -15.974 1.00 97.44 95 ASP A O 1
ATOM 718 N N . THR A 1 96 ? 13.100 -5.758 -16.602 1.00 97.75 96 THR A N 1
ATOM 719 C CA . THR A 1 96 ? 11.808 -6.075 -15.973 1.00 97.75 96 THR A CA 1
ATOM 720 C C . THR A 1 96 ? 11.945 -6.596 -14.543 1.00 97.75 96 THR A C 1
ATOM 722 O O . THR A 1 96 ? 10.940 -6.755 -13.843 1.00 97.75 96 THR A O 1
ATOM 725 N N . TYR A 1 97 ? 13.162 -6.877 -14.071 1.00 98.44 97 TYR A N 1
ATOM 726 C CA . TYR A 1 97 ? 13.391 -7.432 -12.739 1.00 98.44 97 TYR A CA 1
ATOM 727 C C . TYR A 1 97 ? 12.893 -6.519 -11.599 1.00 98.44 97 TYR A C 1
ATOM 729 O O . TYR A 1 97 ? 12.239 -7.035 -10.687 1.00 98.44 97 TYR A O 1
ATOM 737 N N . PRO A 1 98 ? 13.070 -5.179 -11.633 1.00 98.38 98 PRO A N 1
ATOM 738 C CA . PRO A 1 98 ? 12.511 -4.290 -10.612 1.00 98.38 98 PRO A CA 1
ATOM 739 C C . PRO A 1 98 ? 10.982 -4.374 -10.495 1.00 98.38 98 PRO A C 1
ATOM 741 O O . PRO A 1 98 ? 10.440 -4.294 -9.389 1.00 98.38 98 PRO A O 1
ATOM 744 N N . TYR A 1 99 ? 10.278 -4.587 -11.612 1.00 98.44 99 TYR A N 1
ATOM 745 C CA . TYR A 1 99 ? 8.824 -4.765 -11.618 1.00 98.44 99 TYR A CA 1
ATOM 746 C C . TYR A 1 99 ? 8.422 -6.054 -10.901 1.00 98.44 99 TYR A C 1
ATOM 748 O O . TYR A 1 99 ? 7.543 -6.033 -10.034 1.00 98.44 99 TYR A O 1
ATOM 756 N N . PHE A 1 100 ? 9.121 -7.155 -11.199 1.00 98.69 100 PHE A N 1
ATOM 757 C CA . PHE A 1 100 ? 8.927 -8.440 -10.530 1.00 98.69 100 PHE A CA 1
ATOM 758 C C . PHE A 1 100 ? 9.191 -8.344 -9.021 1.00 98.69 100 PHE A C 1
ATOM 760 O O . PHE A 1 100 ? 8.351 -8.763 -8.222 1.00 98.69 100 PHE A O 1
ATOM 767 N N . VAL A 1 101 ? 10.312 -7.731 -8.619 1.00 98.75 101 VAL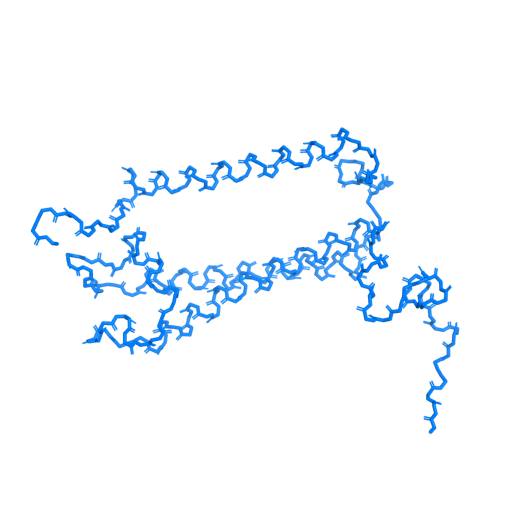 A N 1
ATOM 768 C CA . VAL A 1 101 ? 10.663 -7.522 -7.204 1.00 98.75 101 VAL A CA 1
ATOM 769 C C . VAL A 1 101 ? 9.570 -6.738 -6.483 1.00 98.75 101 VAL A C 1
ATOM 771 O O . VAL A 1 101 ? 9.123 -7.161 -5.416 1.00 98.75 101 VAL A O 1
ATOM 774 N N . SER A 1 102 ? 9.091 -5.640 -7.074 1.00 98.69 102 SER A N 1
ATOM 775 C CA . SER A 1 102 ? 7.986 -4.863 -6.507 1.00 98.69 102 SER A CA 1
ATOM 776 C C . SER A 1 102 ? 6.745 -5.735 -6.286 1.00 98.69 102 SER A C 1
ATOM 778 O O . SER A 1 102 ? 6.161 -5.717 -5.200 1.00 98.69 102 SER A O 1
ATOM 780 N N . GLY A 1 103 ? 6.369 -6.554 -7.271 1.00 98.69 103 GLY A N 1
ATOM 781 C CA . GLY A 1 103 ? 5.197 -7.429 -7.193 1.00 98.69 103 GLY A CA 1
ATOM 782 C C . GLY A 1 103 ? 5.304 -8.458 -6.070 1.00 98.69 103 GLY A C 1
ATOM 783 O O . GLY A 1 103 ? 4.385 -8.591 -5.260 1.00 98.69 103 GLY A O 1
ATOM 784 N N . VAL A 1 104 ? 6.454 -9.129 -5.963 1.00 98.81 104 VAL A N 1
ATOM 785 C CA . VAL A 1 104 ? 6.718 -10.125 -4.912 1.00 98.81 104 VAL A CA 1
ATOM 786 C C . VAL A 1 104 ? 6.721 -9.490 -3.520 1.00 98.81 104 VAL A C 1
ATOM 788 O O . VAL A 1 104 ? 6.092 -10.030 -2.608 1.00 98.81 104 VAL A O 1
ATOM 791 N N . LEU A 1 105 ? 7.379 -8.339 -3.340 1.00 98.75 105 LEU A N 1
ATOM 792 C CA . LEU A 1 105 ? 7.443 -7.666 -2.038 1.00 98.75 105 LEU A CA 1
ATOM 793 C C . LEU A 1 105 ? 6.056 -7.246 -1.541 1.00 98.75 105 LEU A C 1
ATOM 795 O O . LEU A 1 105 ? 5.738 -7.470 -0.369 1.00 98.75 105 LEU A O 1
ATOM 799 N N . HIS A 1 106 ? 5.210 -6.699 -2.416 1.00 98.75 106 HIS A N 1
ATOM 800 C CA . HIS A 1 106 ? 3.828 -6.371 -2.061 1.00 98.75 106 HIS A CA 1
ATOM 801 C C . HIS A 1 106 ? 3.029 -7.640 -1.744 1.00 98.75 106 HIS A C 1
ATOM 803 O O . HIS A 1 106 ? 2.405 -7.722 -0.686 1.00 98.75 106 HIS A O 1
ATOM 809 N N . LEU A 1 107 ? 3.108 -8.675 -2.586 1.00 98.69 107 LEU A N 1
ATOM 810 C CA . LEU A 1 107 ? 2.355 -9.912 -2.372 1.00 98.69 107 LEU A CA 1
ATOM 811 C C . LEU A 1 107 ? 2.702 -10.577 -1.028 1.00 98.69 107 LEU A C 1
ATOM 813 O O . LEU A 1 107 ? 1.798 -10.949 -0.281 1.00 98.69 107 LEU A O 1
ATOM 817 N N . ILE A 1 108 ? 3.983 -10.662 -0.665 1.00 98.62 108 ILE A N 1
ATOM 818 C CA . ILE A 1 108 ? 4.408 -11.230 0.625 1.00 98.62 108 ILE A CA 1
ATOM 819 C C . ILE A 1 108 ? 3.973 -10.338 1.796 1.00 98.62 108 ILE A C 1
ATOM 821 O O . ILE A 1 108 ? 3.451 -10.839 2.793 1.00 98.62 108 ILE A O 1
ATOM 825 N N . SER A 1 109 ? 4.128 -9.017 1.675 1.00 98.62 109 SER A N 1
ATOM 826 C CA . SER A 1 109 ? 3.703 -8.068 2.717 1.00 98.62 109 SER A CA 1
ATOM 827 C C . SER A 1 109 ? 2.200 -8.160 2.995 1.00 98.62 109 SER A C 1
ATOM 829 O O . SER A 1 109 ? 1.768 -8.054 4.145 1.00 98.62 109 SER A O 1
ATOM 831 N N . SER A 1 110 ? 1.397 -8.433 1.962 1.00 98.75 110 SER A N 1
ATOM 832 C CA . SER A 1 110 ? -0.048 -8.615 2.101 1.00 98.75 110 SER A CA 1
ATOM 833 C C . SER A 1 110 ? -0.423 -9.790 3.007 1.00 98.75 110 SER A C 1
ATOM 835 O O . SER A 1 110 ? -1.396 -9.689 3.752 1.00 98.75 110 SER A O 1
ATOM 837 N N . ALA A 1 111 ? 0.370 -10.869 3.020 1.00 98.56 111 ALA A N 1
ATOM 838 C CA . ALA A 1 111 ? 0.127 -12.021 3.884 1.00 98.56 111 ALA A CA 1
ATOM 839 C C . ALA A 1 111 ? 0.328 -11.665 5.365 1.00 98.56 111 ALA A C 1
ATOM 841 O O . ALA A 1 111 ? -0.463 -12.081 6.212 1.00 98.56 111 ALA A O 1
ATOM 842 N N . VAL A 1 112 ? 1.336 -10.842 5.676 1.00 98.69 112 VAL A N 1
ATOM 843 C CA . VAL A 1 112 ? 1.589 -10.349 7.041 1.00 98.69 112 VAL A CA 1
ATOM 844 C C . VAL A 1 112 ? 0.433 -9.467 7.519 1.00 98.69 112 VAL A C 1
ATOM 846 O O . VAL A 1 112 ? -0.075 -9.656 8.626 1.00 98.69 112 VAL A O 1
ATOM 849 N N . LEU A 1 113 ? -0.031 -8.545 6.670 1.00 98.69 113 LEU A N 1
ATOM 850 C CA . LEU A 1 113 ? -1.186 -7.690 6.967 1.00 98.69 113 LEU A CA 1
ATOM 851 C C . LEU A 1 113 ? -2.471 -8.513 7.117 1.00 98.69 113 LEU A C 1
ATOM 853 O O . LEU A 1 113 ? -3.197 -8.349 8.094 1.00 98.69 113 LEU A O 1
ATOM 857 N N . GLY A 1 114 ? -2.731 -9.442 6.197 1.00 98.19 114 GLY A N 1
ATOM 858 C CA . GLY A 1 114 ? -3.886 -10.334 6.252 1.00 98.19 114 GLY A CA 1
ATOM 859 C C . GLY A 1 114 ? -3.913 -11.163 7.535 1.00 98.19 114 GLY A C 1
ATOM 860 O O . GLY A 1 114 ? -4.951 -11.236 8.191 1.00 98.19 114 GLY A O 1
ATOM 861 N N . PHE A 1 115 ? -2.767 -11.710 7.949 1.00 98.56 115 PHE A N 1
ATOM 862 C CA . PHE A 1 115 ? -2.646 -12.447 9.205 1.00 98.56 115 PHE A CA 1
ATOM 863 C C . PHE A 1 115 ? -2.993 -11.576 10.420 1.00 98.56 115 PHE A C 1
ATOM 865 O O . PHE A 1 115 ? -3.841 -11.961 11.228 1.00 98.56 115 PHE A O 1
ATOM 872 N N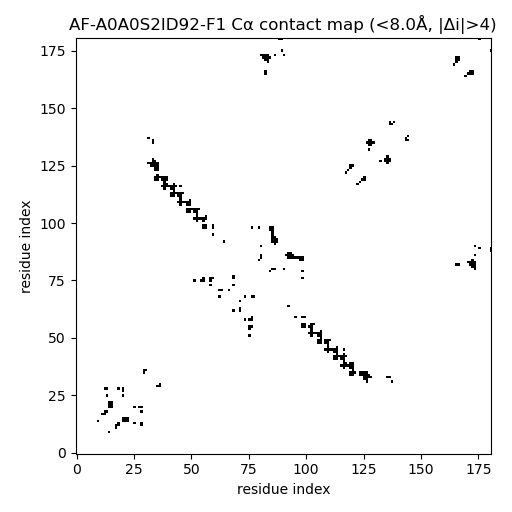 . GLY A 1 116 ? -2.398 -10.383 10.529 1.00 98.38 116 GLY A N 1
ATOM 873 C CA . GLY A 1 116 ? -2.702 -9.446 11.615 1.00 98.38 116 GLY A CA 1
ATOM 874 C C . GLY A 1 116 ? -4.175 -9.021 11.630 1.00 98.38 116 GLY A C 1
ATOM 875 O O . GLY A 1 116 ? -4.806 -8.998 12.688 1.00 98.38 116 GLY A O 1
ATOM 876 N N . GLY A 1 117 ? -4.749 -8.759 10.455 1.00 98.31 117 GLY A N 1
ATOM 877 C CA . GLY A 1 117 ? -6.158 -8.410 10.294 1.00 98.31 117 GLY A CA 1
ATOM 878 C C . GLY A 1 117 ? -7.099 -9.516 10.773 1.00 98.31 117 GLY A C 1
ATOM 879 O O . GLY A 1 117 ? -7.963 -9.268 11.614 1.00 98.31 117 GLY A O 1
ATOM 880 N N . VAL A 1 118 ? -6.889 -10.754 10.314 1.00 98.38 118 VAL A N 1
ATOM 881 C CA . VAL A 1 118 ? -7.694 -11.920 10.723 1.00 98.38 118 VAL A CA 1
ATOM 882 C C . VAL A 1 118 ? -7.569 -12.182 12.223 1.00 98.38 118 VAL A C 1
ATOM 884 O O . VAL A 1 118 ? -8.586 -12.394 12.890 1.00 98.38 118 VAL A O 1
ATOM 887 N N . TYR A 1 119 ? -6.351 -12.120 12.770 1.00 98.38 119 TYR A N 1
ATOM 888 C CA . TYR A 1 119 ? -6.119 -12.280 14.204 1.00 98.38 119 TYR A CA 1
ATOM 889 C C . TYR A 1 119 ? -6.939 -11.271 15.015 1.00 98.38 119 TYR A C 1
ATOM 891 O O . TYR A 1 119 ? -7.722 -11.677 15.873 1.00 98.38 119 TYR A O 1
ATOM 899 N N . HIS A 1 120 ? -6.832 -9.975 14.714 1.00 97.94 120 HIS A N 1
ATOM 900 C CA . HIS A 1 120 ? -7.545 -8.934 15.459 1.00 97.94 120 HIS A CA 1
ATOM 901 C C . HIS A 1 120 ? -9.066 -8.949 15.233 1.00 97.94 120 HIS A C 1
ATOM 903 O O . HIS A 1 120 ? -9.821 -8.576 16.129 1.00 97.94 120 HIS A O 1
ATOM 909 N N . SER A 1 121 ? -9.551 -9.419 14.082 1.00 96.50 121 SER A N 1
ATOM 910 C CA . SER A 1 121 ? -10.993 -9.537 13.829 1.00 96.50 121 SER A CA 1
ATOM 911 C C . SER A 1 121 ? -11.643 -10.724 14.551 1.00 96.50 121 SER A C 1
ATOM 913 O O . SER A 1 121 ? -12.799 -10.618 14.986 1.00 96.50 121 SER A O 1
ATOM 915 N N . LEU A 1 122 ? -10.937 -11.854 14.676 1.00 94.94 122 LEU A N 1
ATOM 916 C CA . LEU A 1 122 ? -11.533 -13.124 15.110 1.00 94.94 122 LEU A CA 1
ATOM 917 C C . LEU A 1 122 ? -11.061 -13.626 16.480 1.00 94.94 122 LEU A C 1
ATOM 919 O O . LEU A 1 122 ? -11.885 -14.170 17.210 1.00 94.94 122 LEU A O 1
ATOM 923 N N . ILE A 1 123 ? -9.776 -13.468 16.812 1.00 95.75 123 ILE A N 1
ATOM 924 C CA . ILE A 1 123 ? -9.132 -14.121 17.970 1.00 95.75 123 ILE A CA 1
ATOM 925 C C . ILE A 1 123 ? -8.751 -13.109 19.053 1.00 95.75 123 ILE A C 1
ATOM 927 O O . ILE A 1 123 ? -8.918 -13.384 20.238 1.00 95.75 123 ILE A O 1
ATOM 931 N N . GLY A 1 124 ? -8.218 -11.954 18.650 1.00 95.06 124 GLY A N 1
ATOM 932 C CA . GLY A 1 124 ? -7.796 -10.896 19.560 1.00 95.06 124 GLY A CA 1
ATOM 933 C C . GLY A 1 124 ? -8.953 -10.302 20.377 1.00 95.06 124 GLY A C 1
ATOM 934 O O . GLY A 1 124 ? -10.127 -10.560 20.088 1.00 95.06 124 GLY A O 1
ATOM 935 N N . PRO A 1 125 ? -8.634 -9.482 21.394 1.00 95.62 125 PRO A N 1
ATOM 936 C CA . PRO A 1 125 ? -9.647 -8.851 22.234 1.00 95.62 125 PRO A CA 1
ATOM 937 C C . PRO A 1 125 ? -10.567 -7.948 21.399 1.00 95.62 125 PRO A C 1
ATOM 939 O O . PRO A 1 125 ? -10.123 -7.281 20.462 1.00 95.62 125 PRO A O 1
ATOM 942 N N . GLU A 1 126 ? -11.862 -7.931 21.724 1.00 95.12 126 GLU A N 1
ATOM 943 C CA . GLU A 1 126 ? -12.851 -7.164 20.951 1.00 95.12 126 GLU A CA 1
ATOM 944 C C . GLU A 1 126 ? -12.686 -5.646 21.134 1.00 95.12 126 GLU A C 1
ATOM 946 O O . GLU A 1 126 ? -12.916 -4.876 20.197 1.00 95.12 126 GLU A O 1
ATOM 951 N N . THR A 1 127 ? -12.224 -5.244 22.318 1.00 96.69 127 THR A N 1
ATOM 952 C CA . THR A 1 127 ? -11.928 -3.877 22.760 1.00 96.69 127 THR A CA 1
ATOM 953 C C . THR A 1 127 ? -10.481 -3.796 23.256 1.00 96.69 127 THR A C 1
ATOM 955 O O . THR A 1 127 ? -9.913 -4.783 23.722 1.00 96.69 127 THR A O 1
ATOM 958 N N . LEU A 1 128 ? -9.846 -2.633 23.128 1.00 96.50 128 LEU A N 1
ATOM 959 C CA . LEU A 1 128 ? -8.433 -2.423 23.490 1.00 96.50 128 LEU A CA 1
ATOM 960 C C . LEU A 1 128 ? -8.258 -1.522 24.718 1.00 96.50 128 LEU A C 1
ATOM 962 O O . LEU A 1 128 ? -7.153 -1.404 25.241 1.00 96.50 128 LEU A O 1
ATOM 966 N N . GLU A 1 129 ? -9.331 -0.883 25.176 1.00 95.19 129 GLU A N 1
ATOM 967 C CA . GLU A 1 129 ? -9.329 0.191 26.171 1.00 95.19 129 GLU A CA 1
ATOM 968 C C . GLU A 1 129 ? -8.802 -0.264 27.534 1.00 95.19 129 GLU A C 1
ATOM 970 O O . GLU A 1 129 ? -8.037 0.466 28.162 1.00 95.19 129 GLU A O 1
ATOM 975 N N . GLU A 1 130 ? -9.166 -1.470 27.971 1.00 89.56 130 GLU A N 1
ATOM 976 C CA . GLU A 1 130 ? -8.786 -1.991 29.289 1.00 89.56 130 GLU A CA 1
ATOM 977 C C . GLU A 1 130 ? -7.387 -2.611 29.286 1.00 89.56 130 GLU A C 1
ATOM 979 O O . GLU A 1 130 ? -6.569 -2.331 30.160 1.00 89.56 130 GLU A O 1
ATOM 984 N N . SER A 1 131 ? -7.095 -3.457 28.295 1.00 91.25 131 SER A N 1
ATOM 985 C CA . SER A 1 131 ? -5.841 -4.216 28.249 1.00 91.25 131 SER A CA 1
ATOM 986 C C . SER A 1 131 ? -4.669 -3.404 27.695 1.00 91.25 131 SER A C 1
ATOM 988 O O . SER A 1 131 ? -3.521 -3.663 28.054 1.00 91.25 131 SER A O 1
ATOM 990 N N . TYR A 1 132 ? -4.938 -2.426 26.822 1.00 94.19 132 TYR A N 1
ATOM 991 C CA . TYR A 1 132 ? -3.911 -1.690 26.086 1.00 94.19 132 TYR A CA 1
ATOM 992 C C . TYR A 1 132 ? -4.239 -0.187 25.973 1.00 94.19 132 TYR A C 1
ATOM 994 O O . TYR A 1 132 ? -4.538 0.295 24.878 1.00 94.19 132 TYR A O 1
ATOM 1002 N N . PRO A 1 133 ? -4.104 0.609 27.054 1.00 92.31 133 PRO A N 1
ATOM 1003 C CA . PRO A 1 133 ? -4.532 2.018 27.083 1.00 92.31 133 PRO A CA 1
ATOM 1004 C C . PRO A 1 133 ? -3.894 2.919 26.008 1.00 92.31 133 PRO A C 1
ATOM 1006 O O . PRO A 1 133 ? -4.493 3.891 25.539 1.00 92.31 133 PRO A O 1
ATOM 1009 N N . PHE A 1 134 ? -2.672 2.596 25.570 1.00 96.69 134 PHE A N 1
ATOM 1010 C CA . PHE A 1 134 ? -2.027 3.305 24.463 1.00 96.69 134 PHE A CA 1
ATOM 1011 C C . PHE A 1 134 ? -2.731 3.070 23.116 1.00 96.69 134 PHE A C 1
ATOM 1013 O O . PHE A 1 134 ? -2.781 3.986 22.298 1.00 96.69 134 PHE A O 1
ATOM 1020 N N . PHE A 1 135 ? -3.327 1.900 22.891 1.00 96.62 135 PHE A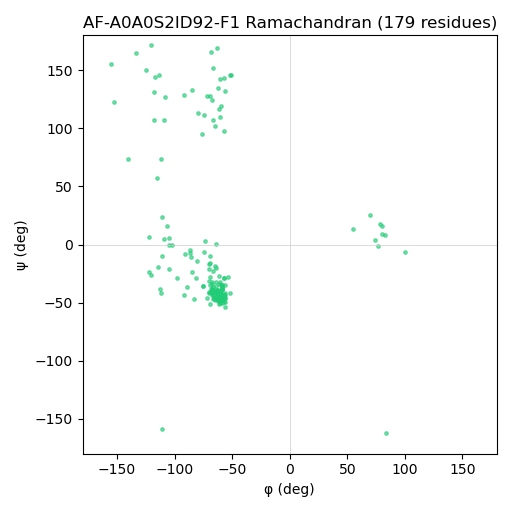 N 1
ATOM 1021 C CA . PHE A 1 135 ? -4.009 1.550 21.641 1.00 96.62 135 PHE A CA 1
ATOM 1022 C C . PHE A 1 135 ? -5.531 1.737 21.708 1.00 96.62 135 PHE A C 1
ATOM 1024 O O . PHE A 1 135 ? -6.142 2.049 20.689 1.00 96.62 135 PHE A O 1
ATOM 1031 N N . GLY A 1 136 ? -6.137 1.606 22.889 1.00 96.50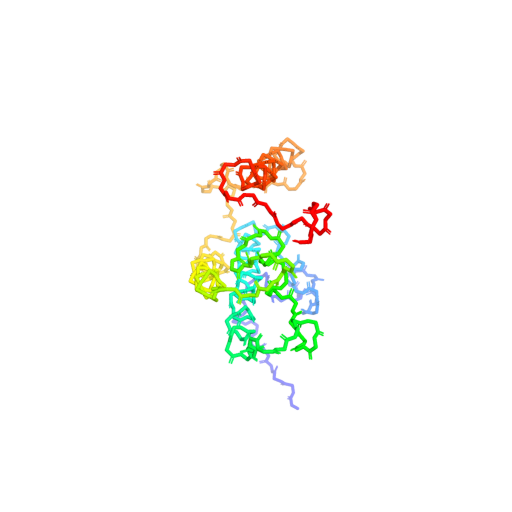 136 GLY A N 1
ATOM 1032 C CA . GLY A 1 136 ? -7.562 1.860 23.098 1.00 96.50 136 GLY A CA 1
ATOM 1033 C C . GLY A 1 136 ? -7.95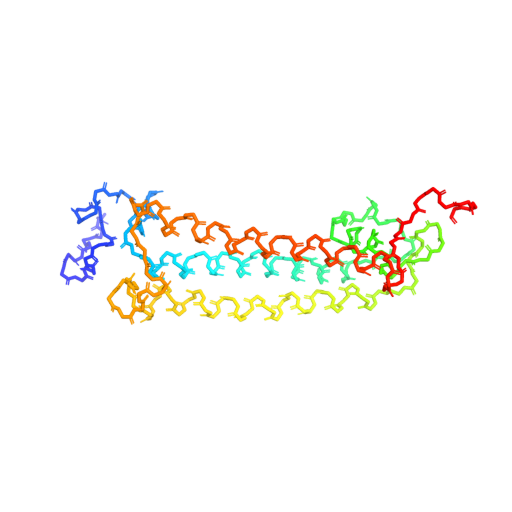3 3.326 22.920 1.00 96.50 136 GLY A C 1
ATOM 1034 O O . GLY A 1 136 ? -7.139 4.238 23.129 1.00 96.50 136 GLY A O 1
ATOM 1035 N N . TYR A 1 137 ? -9.203 3.559 22.518 1.00 97.06 137 TYR A N 1
ATOM 1036 C CA . TYR A 1 137 ? -9.726 4.902 22.286 1.00 97.06 137 TYR A CA 1
ATOM 1037 C C . TYR A 1 137 ? -11.247 4.972 22.437 1.00 97.06 137 TYR A C 1
ATOM 1039 O O . TYR A 1 137 ? -11.978 4.020 22.199 1.00 97.06 137 TYR A O 1
ATOM 1047 N N . VAL A 1 138 ? -11.739 6.167 22.754 1.00 97.00 138 VAL A N 1
ATOM 1048 C CA . VAL A 1 138 ? -13.164 6.501 22.677 1.00 97.00 138 VAL A CA 1
ATOM 1049 C C . VAL A 1 138 ? -13.312 7.625 21.664 1.00 97.00 138 VAL A C 1
ATOM 1051 O O . VAL A 1 138 ? -12.614 8.629 21.767 1.00 97.00 138 VAL A O 1
ATOM 1054 N N . TRP A 1 139 ? -14.239 7.507 20.710 1.00 97.38 139 TRP A N 1
ATOM 1055 C CA . TRP A 1 139 ? -14.429 8.501 19.637 1.00 97.38 139 TRP A CA 1
ATOM 1056 C C . TRP A 1 139 ? -14.631 9.941 20.127 1.00 97.38 139 TRP A C 1
ATOM 1058 O O . TRP A 1 139 ? -14.311 10.897 19.427 1.00 97.38 139 TRP A O 1
ATOM 1068 N N . LYS A 1 140 ? -15.176 10.103 21.337 1.00 97.56 140 LYS A N 1
ATOM 1069 C CA . LYS A 1 140 ? -15.419 11.411 21.959 1.00 97.56 140 LYS A CA 1
ATOM 1070 C C . LYS A 1 140 ? -14.171 12.021 22.609 1.00 97.56 140 LYS A C 1
ATOM 1072 O O . LYS A 1 140 ? -14.192 13.213 22.919 1.00 97.56 140 LYS A O 1
ATOM 1077 N N . ASP A 1 141 ? -13.103 11.251 22.813 1.00 98.00 141 ASP A N 1
ATOM 1078 C CA . ASP A 1 141 ? -11.827 11.768 23.308 1.00 98.00 141 ASP A CA 1
ATOM 1079 C C . ASP A 1 141 ? -11.086 12.493 22.181 1.00 98.00 141 ASP A C 1
ATOM 1081 O O . ASP A 1 141 ? -10.361 11.906 21.374 1.00 98.00 141 ASP A O 1
ATOM 1085 N N . LYS A 1 142 ? -11.266 13.813 22.149 1.00 98.31 142 LYS A N 1
ATOM 1086 C CA . LYS A 1 142 ? -10.665 14.685 21.138 1.00 98.31 142 LYS A CA 1
ATOM 1087 C C . LYS A 1 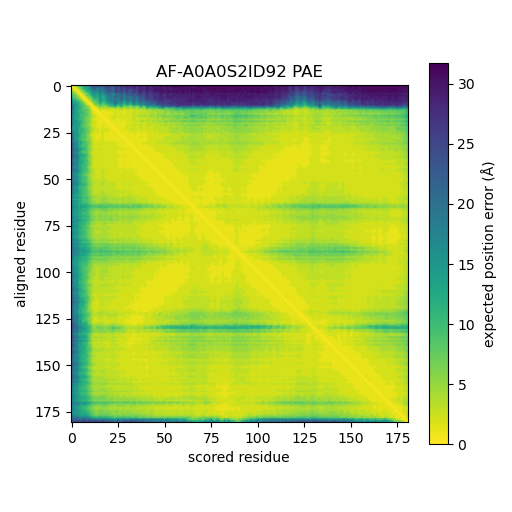142 ? -9.140 14.603 21.128 1.00 98.31 142 LYS A C 1
ATOM 1089 O O . LYS A 1 142 ? -8.560 14.620 20.048 1.00 98.31 142 LYS A O 1
ATOM 1094 N N . ASN A 1 143 ? -8.506 14.495 22.295 1.00 98.31 143 ASN A N 1
ATOM 1095 C CA . ASN A 1 143 ? -7.050 14.474 22.396 1.00 98.31 143 ASN A CA 1
ATOM 1096 C C . ASN A 1 143 ? -6.487 13.166 21.829 1.00 98.31 143 ASN A C 1
ATOM 1098 O O . ASN A 1 143 ? -5.515 13.169 21.070 1.00 98.31 143 ASN A O 1
ATOM 1102 N N . LYS A 1 144 ? -7.138 12.036 22.129 1.00 97.81 144 LYS A N 1
ATOM 1103 C CA . LYS A 1 144 ? -6.766 10.748 21.538 1.00 97.81 144 LYS A CA 1
ATOM 1104 C C . LYS A 1 144 ? -6.937 10.754 20.020 1.00 97.81 144 LYS A C 1
ATOM 1106 O O . LYS A 1 144 ? -6.037 10.292 19.319 1.00 97.81 144 LYS A O 1
ATOM 1111 N N . MET A 1 145 ? -8.035 11.319 19.513 1.00 98.50 145 MET A N 1
ATOM 1112 C CA . MET A 1 145 ? -8.276 11.427 18.068 1.00 98.50 145 MET A CA 1
ATOM 1113 C C . MET A 1 145 ? -7.209 12.279 17.366 1.00 98.50 145 MET A C 1
ATOM 1115 O O . MET A 1 145 ? -6.681 11.861 16.334 1.00 98.50 145 MET A O 1
ATOM 1119 N N . THR A 1 146 ? -6.823 13.428 17.933 1.00 98.50 146 THR A N 1
ATOM 1120 C CA . THR A 1 146 ? -5.756 14.268 17.359 1.00 98.50 146 THR A CA 1
ATOM 1121 C C . THR A 1 146 ? -4.383 13.608 17.428 1.00 98.50 146 THR A C 1
ATOM 1123 O O . THR A 1 146 ? -3.596 13.771 16.500 1.00 98.50 146 THR A O 1
ATOM 1126 N N . ASN A 1 147 ? -4.095 12.822 18.469 1.00 98.38 147 ASN A N 1
ATOM 1127 C CA . ASN A 1 147 ? -2.835 12.078 18.565 1.00 98.38 147 ASN A CA 1
ATOM 1128 C C . ASN A 1 147 ? -2.740 10.984 17.498 1.00 98.38 147 ASN A C 1
ATOM 1130 O O . ASN A 1 147 ? -1.732 10.897 16.801 1.00 98.38 147 ASN A O 1
ATOM 1134 N N . ILE A 1 148 ? -3.805 10.190 17.325 1.00 98.31 148 ILE A N 1
ATOM 1135 C CA . ILE A 1 148 ? -3.874 9.171 16.270 1.00 98.31 148 ILE A CA 1
ATOM 1136 C C . ILE A 1 148 ? -3.687 9.831 14.901 1.00 98.31 148 ILE A C 1
ATOM 1138 O O . ILE A 1 148 ? -2.860 9.372 14.115 1.00 98.31 148 ILE A O 1
ATOM 1142 N N . LEU A 1 149 ? -4.395 10.931 14.625 1.00 98.56 149 LEU A N 1
ATOM 1143 C CA . LEU A 1 149 ? -4.207 11.705 13.396 1.00 98.56 149 LEU A CA 1
ATOM 1144 C C . LEU A 1 149 ? -2.749 12.167 13.230 1.00 98.56 149 LEU A C 1
ATOM 1146 O O . LEU A 1 149 ? -2.174 11.995 12.158 1.00 98.56 149 LEU A O 1
ATOM 1150 N N . GLY A 1 150 ? -2.138 12.705 14.287 1.00 98.69 150 GLY A N 1
ATOM 1151 C CA . GLY A 1 150 ? -0.748 13.161 14.285 1.00 98.69 150 GLY A CA 1
ATOM 1152 C C . GLY A 1 150 ? 0.245 12.062 13.902 1.00 98.69 150 GLY A C 1
ATOM 1153 O O . GLY A 1 150 ? 1.113 12.294 13.061 1.00 98.69 150 GLY A O 1
ATOM 1154 N N . TYR A 1 151 ? 0.087 10.848 14.437 1.00 98.50 151 TYR A N 1
ATOM 1155 C CA . TYR A 1 151 ? 0.934 9.710 14.060 1.00 98.50 151 TYR A CA 1
ATOM 1156 C C . TYR A 1 151 ? 0.804 9.361 12.573 1.00 98.50 151 TYR A C 1
ATOM 1158 O O . TYR A 1 151 ? 1.814 9.163 11.898 1.00 98.50 151 TYR A O 1
ATOM 1166 N N . HIS A 1 152 ? -0.419 9.349 12.035 1.00 98.50 152 HIS A N 1
ATOM 1167 C CA . HIS A 1 152 ? -0.639 9.089 10.611 1.00 98.50 152 HIS A CA 1
ATOM 1168 C C . HIS A 1 152 ? -0.044 10.189 9.724 1.00 98.50 152 HIS A C 1
ATOM 1170 O O . HIS A 1 152 ? 0.563 9.878 8.702 1.00 98.50 152 HIS A O 1
ATOM 1176 N N . LEU A 1 153 ? -0.149 11.461 10.120 1.00 98.75 153 LEU A N 1
ATOM 1177 C CA . LEU A 1 153 ? 0.451 12.578 9.381 1.00 98.75 153 LEU A CA 1
ATOM 1178 C C . LEU A 1 153 ? 1.978 12.481 9.321 1.00 98.75 153 LEU A C 1
ATOM 1180 O O . LEU A 1 153 ? 2.560 12.750 8.272 1.00 98.75 153 LEU A O 1
ATOM 1184 N N . ILE A 1 154 ? 2.629 12.053 10.406 1.00 98.75 154 ILE A N 1
ATOM 1185 C CA . ILE A 1 154 ? 4.078 11.811 10.407 1.00 98.75 154 ILE A CA 1
ATOM 1186 C C . ILE A 1 154 ? 4.432 10.696 9.415 1.00 98.75 154 ILE A C 1
ATOM 1188 O O . ILE A 1 154 ? 5.341 10.874 8.608 1.00 98.75 154 ILE A O 1
ATOM 1192 N N . ILE A 1 155 ? 3.695 9.579 9.418 1.00 98.50 155 ILE A N 1
ATOM 1193 C CA . ILE A 1 155 ? 3.924 8.464 8.481 1.00 98.50 155 ILE A CA 1
ATOM 1194 C C . ILE A 1 155 ? 3.728 8.914 7.025 1.00 98.50 155 ILE A C 1
ATOM 1196 O O . ILE A 1 155 ? 4.554 8.596 6.171 1.00 98.50 155 ILE A O 1
ATOM 1200 N N . LEU A 1 156 ? 2.687 9.702 6.737 1.00 98.69 156 LEU A N 1
ATOM 1201 C CA . LEU A 1 156 ? 2.466 10.281 5.407 1.00 98.69 156 LEU A CA 1
ATOM 1202 C C . LEU A 1 156 ? 3.609 11.220 4.997 1.00 98.69 156 LEU A C 1
ATOM 1204 O O . LEU A 1 156 ? 4.077 11.160 3.860 1.00 98.69 156 LEU A O 1
ATOM 1208 N N . GLY A 1 157 ? 4.100 12.044 5.926 1.00 98.56 157 GLY A N 1
ATOM 1209 C CA . GLY A 1 157 ? 5.259 12.907 5.705 1.00 98.56 157 GLY A CA 1
ATOM 1210 C C . GLY A 1 157 ? 6.525 12.115 5.372 1.00 98.56 157 GLY A C 1
ATOM 1211 O O . GLY A 1 157 ? 7.240 12.470 4.435 1.00 98.56 157 GLY A O 1
ATOM 1212 N N . LEU A 1 158 ? 6.774 11.007 6.076 1.00 98.62 158 LEU A N 1
ATOM 1213 C CA . LEU A 1 158 ? 7.870 10.088 5.752 1.00 98.62 158 LEU A CA 1
ATOM 1214 C C . LEU A 1 158 ? 7.686 9.461 4.362 1.00 98.62 158 LEU A C 1
ATOM 1216 O O . LEU A 1 158 ? 8.649 9.382 3.604 1.00 98.62 158 LEU A O 1
ATOM 1220 N N . GLY A 1 159 ? 6.457 9.090 3.990 1.00 98.06 159 GLY A N 1
ATOM 1221 C CA . GLY A 1 159 ? 6.130 8.597 2.649 1.00 98.06 159 GLY A CA 1
ATOM 1222 C C . GLY A 1 159 ? 6.468 9.597 1.537 1.00 98.06 159 GLY A C 1
ATOM 1223 O O . GLY A 1 159 ? 7.079 9.222 0.539 1.00 98.06 159 GLY A O 1
ATOM 1224 N N . ALA A 1 160 ? 6.153 10.882 1.726 1.00 98.62 160 ALA A N 1
ATOM 1225 C CA . ALA A 1 160 ? 6.537 11.935 0.781 1.00 98.62 160 ALA A CA 1
ATOM 1226 C C . ALA A 1 160 ? 8.066 12.089 0.677 1.00 98.62 160 ALA A C 1
ATOM 1228 O O . ALA A 1 160 ? 8.608 12.239 -0.420 1.00 98.62 160 ALA A O 1
ATOM 1229 N N . TRP A 1 161 ? 8.778 11.986 1.804 1.00 98.06 161 TRP A N 1
ATOM 1230 C CA . TRP A 1 161 ? 10.241 12.012 1.824 1.00 98.06 161 TRP A CA 1
ATOM 1231 C C . TRP A 1 161 ? 10.879 10.830 1.090 1.00 98.06 161 TRP A C 1
ATOM 1233 O O . TRP A 1 161 ? 11.922 11.018 0.469 1.00 98.06 161 TRP A O 1
ATOM 1243 N N . LEU A 1 162 ? 10.267 9.641 1.084 1.00 98.44 162 LEU A N 1
ATOM 1244 C CA . LEU A 1 162 ? 10.782 8.504 0.307 1.00 98.44 162 LEU A CA 1
ATOM 1245 C C . LEU A 1 162 ? 10.864 8.822 -1.193 1.00 98.44 162 LEU A C 1
ATOM 1247 O O . LEU A 1 162 ? 11.849 8.454 -1.834 1.00 98.44 162 LEU A O 1
ATOM 1251 N N . LEU A 1 163 ? 9.891 9.556 -1.745 1.00 98.44 163 LEU A N 1
ATOM 1252 C CA . LEU A 1 163 ? 9.941 10.002 -3.141 1.00 98.44 163 LEU A CA 1
ATOM 1253 C C . LEU A 1 163 ? 11.077 11.008 -3.374 1.00 98.44 163 LEU A C 1
ATOM 1255 O O . LEU A 1 163 ? 11.806 10.892 -4.358 1.00 98.44 163 LEU A O 1
ATOM 1259 N N . VAL A 1 164 ? 11.271 11.957 -2.452 1.00 98.50 164 VAL A N 1
ATOM 1260 C CA . VAL A 1 164 ? 12.389 12.916 -2.514 1.00 98.50 164 VAL A CA 1
ATOM 1261 C C . VAL A 1 164 ? 13.727 12.179 -2.501 1.00 98.50 164 VAL A C 1
ATOM 1263 O O . VAL A 1 164 ? 14.596 12.454 -3.326 1.00 98.50 164 VAL A O 1
ATOM 1266 N N . LEU A 1 165 ? 13.886 11.199 -1.611 1.00 98.50 165 LEU A N 1
ATOM 1267 C CA . LEU A 1 165 ? 15.100 10.392 -1.541 1.00 98.50 165 LEU A CA 1
ATOM 1268 C C . LEU A 1 165 ? 15.317 9.579 -2.823 1.00 98.50 165 LEU A C 1
ATOM 1270 O O . LEU A 1 165 ? 16.445 9.520 -3.316 1.00 98.50 165 LEU A O 1
ATOM 1274 N N . LYS A 1 166 ? 14.253 8.996 -3.396 1.00 98.25 166 LYS A N 1
ATOM 1275 C CA . LYS A 1 166 ? 14.319 8.287 -4.682 1.00 98.25 166 LYS A CA 1
ATOM 1276 C C . LYS A 1 166 ? 14.853 9.193 -5.791 1.00 98.25 166 LYS A C 1
ATOM 1278 O O . LYS A 1 166 ? 15.794 8.808 -6.485 1.00 98.25 166 LYS A O 1
ATOM 1283 N N . ALA A 1 167 ? 14.293 10.394 -5.908 1.00 98.19 167 ALA A N 1
ATOM 1284 C CA . ALA A 1 167 ? 14.654 11.357 -6.940 1.00 98.19 167 ALA A CA 1
ATOM 1285 C C . ALA A 1 167 ? 16.075 11.923 -6.773 1.00 98.19 167 ALA A C 1
ATOM 1287 O O . ALA A 1 167 ? 16.767 12.123 -7.766 1.00 98.19 167 ALA A O 1
ATOM 1288 N N . LEU A 1 168 ? 16.529 12.174 -5.541 1.00 98.19 168 LEU A N 1
ATOM 1289 C CA . LEU A 1 168 ? 17.824 12.824 -5.301 1.00 98.19 168 LEU A CA 1
ATOM 1290 C C . LEU A 1 168 ? 19.000 11.850 -5.184 1.00 98.19 168 LEU A C 1
ATOM 1292 O O . LEU A 1 168 ? 20.102 12.178 -5.618 1.00 98.19 168 LEU A O 1
ATOM 1296 N N . TYR A 1 169 ? 18.793 10.677 -4.581 1.00 97.81 169 TYR A N 1
ATOM 1297 C CA . TYR A 1 169 ? 19.897 9.802 -4.166 1.00 97.81 169 TYR A CA 1
ATOM 1298 C C . TYR A 1 169 ? 19.851 8.402 -4.778 1.00 97.81 169 TYR A C 1
ATOM 1300 O O . TYR A 1 169 ? 20.892 7.759 -4.885 1.00 97.81 169 TYR A O 1
ATOM 1308 N N . TYR A 1 170 ? 18.680 7.919 -5.203 1.00 97.00 170 TYR A N 1
ATOM 1309 C CA . TYR A 1 170 ? 18.513 6.545 -5.689 1.00 97.00 170 TYR A CA 1
ATOM 1310 C C . TYR A 1 170 ? 18.138 6.494 -7.174 1.00 97.00 170 TYR A C 1
ATOM 1312 O O . TYR A 1 170 ? 17.119 5.923 -7.568 1.00 97.00 170 TYR A O 1
ATOM 1320 N N . GLY A 1 171 ? 18.988 7.086 -8.014 1.00 94.38 171 GLY A N 1
ATOM 1321 C CA . GLY A 1 171 ? 18.913 6.946 -9.472 1.00 94.38 171 GLY A CA 1
ATOM 1322 C C . GLY A 1 171 ? 17.879 7.828 -10.178 1.00 94.38 171 GLY A C 1
ATOM 1323 O O . GLY A 1 171 ? 17.664 7.635 -11.367 1.00 94.38 171 GLY A O 1
ATOM 1324 N N . GLY A 1 172 ? 17.247 8.785 -9.491 1.00 96.94 172 GLY A N 1
ATOM 1325 C CA . GLY A 1 172 ? 16.359 9.758 -10.136 1.00 96.94 172 GLY A CA 1
ATOM 1326 C C . GLY A 1 172 ? 14.927 9.271 -10.349 1.00 96.94 172 GLY A C 1
ATOM 1327 O O . GLY A 1 172 ? 14.468 8.325 -9.710 1.00 96.94 172 GLY A O 1
ATOM 1328 N N . VAL A 1 173 ? 14.206 9.951 -11.233 1.00 98.06 173 VAL A N 1
ATOM 1329 C CA . VAL A 1 173 ? 12.879 9.571 -11.745 1.00 98.06 173 VAL A CA 1
ATOM 1330 C C . VAL A 1 173 ? 12.889 9.727 -13.264 1.00 98.06 173 VAL A C 1
ATOM 1332 O O . VAL A 1 173 ? 13.794 10.367 -13.800 1.00 98.06 173 VAL A O 1
ATOM 1335 N N . TYR A 1 174 ? 11.910 9.152 -13.959 1.00 97.75 174 TYR A N 1
ATOM 1336 C CA . TYR A 1 174 ? 11.797 9.354 -15.401 1.00 97.75 174 TYR A CA 1
ATOM 1337 C C . TYR A 1 174 ? 11.382 10.804 -15.707 1.00 97.75 174 TYR A C 1
ATOM 1339 O O . TYR A 1 174 ? 10.388 11.289 -15.164 1.00 97.75 174 TYR A O 1
ATOM 1347 N N . ASP A 1 175 ? 12.138 11.485 -16.572 1.00 97.69 175 ASP A N 1
ATOM 1348 C CA . ASP A 1 175 ? 11.872 12.861 -17.001 1.00 97.69 175 ASP A CA 1
ATOM 1349 C C . ASP A 1 175 ? 11.604 12.914 -18.507 1.00 97.69 175 ASP A C 1
ATOM 1351 O O . ASP A 1 175 ? 12.515 12.811 -19.324 1.00 97.69 175 ASP A O 1
ATOM 1355 N N . THR A 1 176 ? 10.342 13.133 -18.876 1.00 96.25 176 THR A N 1
ATOM 1356 C CA . THR A 1 176 ? 9.931 13.286 -20.280 1.00 96.25 176 THR A CA 1
ATOM 1357 C C . THR A 1 176 ? 10.441 14.580 -20.931 1.00 96.25 176 THR A C 1
ATOM 1359 O O . THR A 1 176 ? 10.273 14.748 -22.139 1.00 96.25 176 THR A O 1
ATOM 1362 N N . TRP A 1 177 ? 11.013 15.507 -20.155 1.00 96.81 177 TRP A N 1
ATOM 1363 C CA . TRP A 1 177 ? 11.554 16.786 -20.624 1.00 96.81 177 TRP A CA 1
ATOM 1364 C C . TRP A 1 177 ? 13.084 16.809 -20.670 1.00 96.81 177 TRP A C 1
ATOM 1366 O O . TRP A 1 177 ? 13.667 17.860 -20.962 1.00 96.81 177 TRP A O 1
ATOM 1376 N N . ALA A 1 178 ? 13.738 15.674 -20.407 1.00 95.38 178 ALA A N 1
ATOM 1377 C CA . ALA A 1 178 ? 15.182 15.564 -20.500 1.00 95.38 178 ALA A CA 1
ATOM 1378 C C . ALA A 1 178 ? 15.661 15.981 -21.911 1.00 95.38 178 ALA A C 1
ATOM 1380 O O . ALA A 1 178 ? 15.094 15.541 -22.918 1.00 95.38 178 ALA A O 1
ATOM 1381 N N . PRO A 1 179 ? 16.693 16.840 -22.035 1.00 93.31 179 PRO A N 1
ATOM 1382 C CA . PRO A 1 179 ? 17.186 17.260 -23.342 1.00 93.31 179 PRO A CA 1
ATOM 1383 C C . PRO A 1 179 ? 17.672 16.067 -24.173 1.00 93.31 179 PRO A C 1
ATOM 1385 O O . PRO A 1 179 ? 18.630 15.398 -23.798 1.00 93.31 179 PRO A O 1
ATOM 1388 N N . GLY A 1 180 ? 17.039 15.842 -25.327 1.00 85.88 180 GLY A N 1
ATOM 1389 C CA . GLY A 1 180 ? 17.355 14.719 -26.218 1.00 85.88 180 GLY A CA 1
ATOM 1390 C C . GLY A 1 180 ? 16.408 13.520 -26.114 1.00 85.88 180 GLY A C 1
ATOM 1391 O O . GLY A 1 180 ? 16.491 12.657 -26.986 1.00 85.88 180 GLY A O 1
ATOM 1392 N N . GLY A 1 181 ? 15.474 13.529 -25.154 1.00 62.00 181 GLY A N 1
ATOM 1393 C CA . GLY A 1 181 ? 14.493 12.456 -24.937 1.00 62.00 181 GLY A CA 1
ATOM 1394 C C . GLY A 1 181 ? 14.980 11.332 -24.031 1.00 62.00 181 GLY A C 1
ATOM 1395 O O . GLY A 1 181 ? 16.181 10.991 -24.070 1.00 62.00 181 GLY A O 1
#

Secondary structure (DSSP, 8-state):
------TTS--TTSSHHHHS--GGGGGGGGTT-HHHHHHHHHHHHHHHHHHHHHHHHHHHHH--TTS-GGGTT-SSHHHHHHTTSSB-GGG-B---HHHHHHHHHHHHHHHHHHHHHHHHHHTS-S--TTT-TTT---TT-HHHHHHHHHHHHHHHHHHHHHHHHHHHHSS----TTSTT-

pLDDT: mean 93.98, std 11.74, range [38.78, 98.88]

InterPro domains:
  IPR000932 Photosystem antenna protein-like [PF00421] (19-177)
  IPR036001 Photosystem antenna protein-like superfamily [SSF161077] (16-179)